Protein AF-A0A367J0U6-F1 (afdb_monomer_lite)

pLDDT: mean 71.41, std 24.69, range [24.11, 96.69]

Secondary structure (DSSP, 8-state):
-HHHHHHHHHHHHHHHHHHHHHHHHHHHHHHHHHHHHHHHHHHHHHHHHHHHHHTTSSS--PPP------------------------------------------------------------HHHHHHHHHHHHHHHHHTTTT-SEEEEES----SHHHHHHHHHHHT-SEEEE-SSEEEEE-STTEEEEE-S----TTT-EEEEEEEESS-TTSEEEEEEEEE--SSHHHHHHHHHHHHH-HHHHHHHHT-SS-EEEEEE------

InterPro domains:
  IPR036691 Endonuclease/exonuclease/phosphatase superfamily [G3DSA:3.60.10.10] (126-269)
  IPR036691 Endonuclease/exonuclease/phosphatase superfamily [SSF56219] (135-267)

Organism: Rhizopus stolonifer (NCBI:txid4846)

Radius of gyration: 31.01 Å; chains: 1; bounding box: 97×66×97 Å

Sequence (269 aa):
TKAQLEKEAAVKAAARAEKLRQQQQAREEKERRLTEKKTQALFDLEKRIQSDLSEHLDEELPDAPDSSRDGTNENSGPKDRDSIMEEVVDRVSTHQVSDTKKMKITHDDTPKQTDSGASGDNPCPTSRHLLSSSRSFIRYLRSLEIDMLCLQETHAIDTTTQNEFNMLFNTKSSLWTTHCGIVSLHPHLQITAHSTPVHEEGRYICASVLSLVDPSTPLLSIINIYGPARSVQRRVFYRQLVNDQELMSHLKLCSLPTFILGDFNFDAS

Foldseek 3Di:
DVVVVVVVVVVVVVVVVVVVVVVVVVVVVVVVVVVVVLVVVVVVLVVVLVVLVVVPPPDDDDDDDDDDDDDDDDDDDDDDDDDDDDDDDDDDDDDDDDDDDDDDDDDDDDDDDDDDDDDDDDDDVSVVVVVVSVLVVLVSVLVPPDQKDKDFCQLCDDPVSVVVVCVSNVFCEKDDFRTIIITGPDNQKYKDFDPDDDPPRNQKTKIFIAGNVDRPDTAAIEIEGDADLDPVSNVVVVVVCCVPPVNVVVVVVPPHHYYYDYCSNDDPD

Structure (mmCIF, N/CA/C/O backbone):
data_AF-A0A367J0U6-F1
#
_entry.id   AF-A0A367J0U6-F1
#
loop_
_atom_site.group_PDB
_atom_site.id
_atom_site.type_symbol
_atom_site.label_atom_id
_atom_site.label_alt_id
_atom_site.label_comp_id
_atom_site.label_asym_id
_atom_site.label_entity_id
_atom_site.label_seq_id
_atom_site.pdbx_PDB_ins_code
_atom_site.Cartn_x
_atom_site.Cartn_y
_atom_site.Cartn_z
_atom_site.occupancy
_atom_site.B_iso_or_equiv
_atom_site.auth_seq_id
_atom_site.auth_comp_id
_atom_site.auth_asym_id
_atom_site.auth_atom_id
_atom_site.pdbx_PDB_model_num
ATOM 1 N N . THR A 1 1 ? -48.674 -9.067 43.701 1.00 76.94 1 THR A N 1
ATOM 2 C CA . THR A 1 1 ? -47.632 -9.634 44.609 1.00 76.94 1 THR A CA 1
ATOM 3 C C . THR A 1 1 ? -46.242 -9.427 44.014 1.00 76.94 1 THR A C 1
ATOM 5 O O . THR A 1 1 ? -46.165 -9.062 42.847 1.00 76.94 1 THR A O 1
ATOM 8 N N . LYS A 1 2 ? -45.145 -9.650 44.765 1.00 80.44 2 LYS A N 1
ATOM 9 C CA . LYS A 1 2 ? -43.752 -9.437 44.291 1.00 80.44 2 LYS A CA 1
ATOM 10 C C . LYS A 1 2 ? -43.460 -10.111 42.935 1.00 80.44 2 LYS A C 1
ATOM 12 O O . LYS A 1 2 ? -43.018 -9.444 42.007 1.00 80.44 2 LYS A O 1
ATOM 17 N N . ALA A 1 3 ? -43.854 -11.378 42.792 1.00 80.88 3 ALA A N 1
ATOM 18 C CA . ALA A 1 3 ? -43.709 -12.160 41.558 1.00 80.88 3 ALA A CA 1
ATOM 19 C C . ALA A 1 3 ? -44.413 -11.550 40.325 1.00 80.88 3 ALA A C 1
ATOM 21 O O . ALA A 1 3 ? -44.031 -11.808 39.187 1.00 80.88 3 ALA A O 1
ATOM 22 N N . GLN A 1 4 ? -45.450 -10.735 40.531 1.00 78.88 4 GLN A N 1
ATOM 23 C CA . GLN A 1 4 ? -46.209 -10.087 39.458 1.00 78.88 4 GLN A CA 1
ATOM 24 C C . GLN A 1 4 ? -45.431 -8.894 38.876 1.00 78.88 4 GLN A C 1
ATOM 26 O O . GLN A 1 4 ? -45.362 -8.744 37.660 1.00 78.88 4 GLN A O 1
ATOM 31 N N . LEU A 1 5 ? -44.769 -8.124 39.750 1.00 82.69 5 LEU A N 1
ATOM 32 C CA . LEU A 1 5 ? -43.837 -7.046 39.397 1.00 82.69 5 LEU A CA 1
ATOM 33 C C . LEU A 1 5 ? -42.575 -7.587 38.707 1.00 82.69 5 LEU A C 1
ATOM 35 O O . LEU A 1 5 ? -42.143 -7.036 37.698 1.00 82.69 5 LEU A O 1
ATOM 39 N N . GLU A 1 6 ? -42.016 -8.694 39.205 1.00 85.06 6 GLU A N 1
ATOM 40 C CA . GLU A 1 6 ? -40.869 -9.371 38.579 1.00 85.06 6 GLU A CA 1
ATOM 41 C C . GLU A 1 6 ? -41.221 -9.896 37.173 1.00 85.06 6 GLU A C 1
ATOM 43 O O . GLU A 1 6 ? -40.448 -9.705 36.232 1.00 85.06 6 GLU A O 1
ATOM 48 N N . LYS A 1 7 ? -42.420 -10.472 36.990 1.00 87.00 7 LYS A N 1
ATOM 49 C CA . LYS A 1 7 ? -42.906 -10.925 35.675 1.00 87.00 7 LYS A CA 1
ATOM 50 C C . LYS A 1 7 ? -43.097 -9.765 34.692 1.00 87.00 7 LYS A C 1
ATOM 52 O O . LYS A 1 7 ? -42.710 -9.886 33.531 1.00 87.00 7 LYS A O 1
ATOM 57 N N . GLU A 1 8 ? -43.661 -8.642 35.137 1.00 89.00 8 GLU A N 1
ATOM 58 C CA . GLU A 1 8 ? -43.839 -7.455 34.291 1.00 89.00 8 GLU A CA 1
ATOM 59 C C . GLU A 1 8 ? -42.490 -6.824 33.902 1.00 89.00 8 GLU A C 1
ATOM 61 O O . GLU A 1 8 ? -42.269 -6.498 32.733 1.00 89.00 8 GLU A O 1
ATOM 66 N N . ALA A 1 9 ? -41.545 -6.737 34.846 1.00 88.12 9 ALA A N 1
ATOM 67 C CA . ALA A 1 9 ? -40.185 -6.270 34.585 1.00 88.12 9 ALA A CA 1
ATOM 68 C C . ALA A 1 9 ? -39.447 -7.161 33.568 1.00 88.12 9 ALA A C 1
ATOM 70 O O . ALA A 1 9 ? -38.822 -6.637 32.643 1.00 88.12 9 ALA A O 1
ATOM 71 N N . ALA A 1 10 ? -39.570 -8.489 33.682 1.00 87.88 10 ALA A N 1
ATOM 72 C CA . ALA A 1 10 ? -38.971 -9.440 32.744 1.00 87.88 10 ALA A CA 1
ATOM 73 C C . ALA A 1 10 ? -39.527 -9.288 31.315 1.00 87.88 10 ALA A C 1
ATOM 75 O O . ALA A 1 10 ? -38.755 -9.231 30.357 1.00 87.88 10 ALA A O 1
ATOM 76 N N . VAL A 1 11 ? -40.850 -9.138 31.160 1.00 93.12 11 VAL A N 1
ATOM 77 C CA . VAL A 1 11 ? -41.485 -8.883 29.851 1.00 93.12 11 VAL A CA 1
ATOM 78 C C . VAL A 1 11 ? -41.001 -7.557 29.250 1.00 93.12 11 VAL A C 1
ATOM 80 O O . VAL A 1 11 ? -40.666 -7.491 28.066 1.00 93.12 11 VAL A O 1
ATOM 83 N N . LYS A 1 12 ? -40.895 -6.504 30.069 1.00 91.75 12 LYS A N 1
ATOM 84 C CA . LYS A 1 12 ? -40.431 -5.177 29.633 1.00 91.75 12 LYS A CA 1
ATOM 85 C C . LYS A 1 12 ? -38.948 -5.180 29.238 1.00 91.75 12 LYS A C 1
ATOM 87 O O . LYS A 1 12 ? -38.572 -4.493 28.288 1.00 91.75 12 LYS A O 1
ATOM 92 N N . ALA A 1 13 ? -38.121 -5.975 29.920 1.00 89.06 13 ALA A N 1
ATOM 93 C CA . ALA A 1 13 ? -36.720 -6.194 29.567 1.00 89.06 13 ALA A CA 1
ATOM 94 C C . ALA A 1 13 ? -36.577 -6.961 28.240 1.00 89.06 13 ALA A C 1
ATOM 96 O O . ALA A 1 13 ? -35.846 -6.508 27.359 1.00 89.06 13 ALA A O 1
ATOM 97 N N . ALA A 1 14 ? -37.330 -8.052 28.055 1.00 91.56 14 ALA A N 1
ATOM 98 C CA . ALA A 1 14 ? -37.327 -8.838 26.819 1.00 91.56 14 ALA A CA 1
ATOM 99 C C . ALA A 1 14 ? -37.742 -8.000 25.594 1.00 91.56 14 ALA A C 1
ATOM 101 O O . ALA A 1 14 ? -37.046 -7.997 24.580 1.00 91.56 14 ALA A O 1
ATOM 102 N N . ALA A 1 15 ? -38.812 -7.204 25.713 1.00 93.56 15 ALA A N 1
ATOM 103 C CA . ALA A 1 15 ? -39.250 -6.298 24.647 1.00 93.56 15 ALA A CA 1
ATOM 104 C C . ALA A 1 15 ? -38.193 -5.231 24.292 1.00 93.56 15 ALA A C 1
ATOM 106 O O . ALA A 1 15 ? -38.054 -4.844 23.130 1.00 93.56 15 ALA A O 1
ATOM 107 N N . ARG A 1 16 ? -37.422 -4.756 25.282 1.00 92.62 16 ARG A N 1
ATOM 108 C CA . ARG A 1 16 ? -36.350 -3.772 25.070 1.00 92.62 16 ARG A CA 1
ATOM 109 C C . ARG A 1 16 ? -35.120 -4.394 24.401 1.00 92.62 16 ARG A C 1
ATOM 111 O O . ARG A 1 16 ? -34.521 -3.742 23.549 1.00 92.62 16 ARG A O 1
ATOM 118 N N . ALA A 1 17 ? -34.781 -5.636 24.751 1.00 91.62 17 ALA A N 1
ATOM 119 C CA . ALA A 1 17 ? -33.704 -6.397 24.120 1.00 91.62 17 ALA A CA 1
ATOM 120 C C . ALA A 1 17 ? -34.015 -6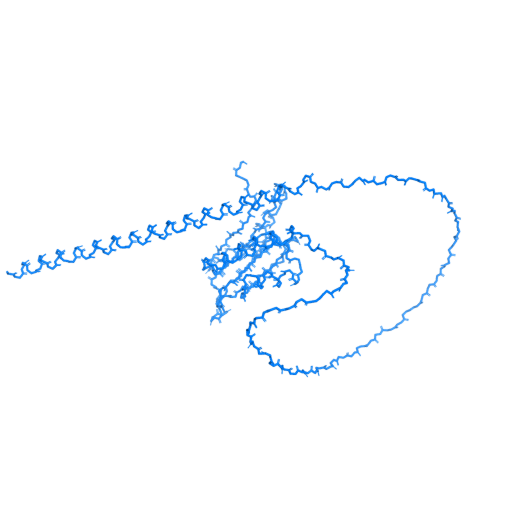.711 22.646 1.00 91.62 17 ALA A C 1
ATOM 122 O O . ALA A 1 17 ? -33.181 -6.459 21.779 1.00 91.62 17 ALA A O 1
ATOM 123 N N . GLU A 1 18 ? -35.235 -7.164 22.340 1.00 93.56 18 GLU A N 1
ATOM 124 C CA . GLU A 1 18 ? -35.626 -7.464 20.956 1.00 93.56 18 GLU A CA 1
ATOM 125 C C . GLU A 1 18 ? -35.663 -6.201 20.080 1.00 93.56 18 GLU A C 1
ATOM 127 O O . GLU A 1 18 ? -35.166 -6.216 18.954 1.00 93.56 18 GLU A O 1
ATOM 132 N N . LYS A 1 19 ? -36.140 -5.068 20.618 1.00 94.19 19 LYS A N 1
ATOM 133 C CA . LYS A 1 19 ? -36.078 -3.779 19.910 1.00 94.19 19 LYS A CA 1
ATOM 134 C C . LYS A 1 19 ? -34.638 -3.346 19.603 1.00 94.19 19 LYS A C 1
ATOM 136 O O . LYS A 1 19 ? -34.390 -2.807 18.526 1.00 94.19 19 LYS A O 1
ATOM 141 N N . LEU A 1 20 ? -33.695 -3.574 20.523 1.00 94.00 20 LEU A N 1
ATOM 142 C CA . LEU A 1 20 ? -32.279 -3.266 20.301 1.00 94.00 20 LEU A CA 1
ATOM 143 C C . LEU A 1 20 ? -31.683 -4.151 19.195 1.00 94.00 20 LEU A C 1
ATOM 145 O O . LEU A 1 20 ? -31.014 -3.635 18.301 1.00 94.00 20 LEU A O 1
ATOM 149 N N . ARG A 1 21 ? -31.999 -5.454 19.206 1.00 92.88 21 ARG A N 1
ATOM 150 C CA . ARG A 1 21 ? -31.555 -6.423 18.192 1.00 92.88 21 ARG A CA 1
ATOM 151 C C . ARG A 1 21 ? -32.046 -6.052 16.789 1.00 92.88 21 ARG A C 1
ATOM 153 O O . ARG A 1 21 ? -31.249 -5.999 15.857 1.00 92.88 21 ARG A O 1
ATOM 160 N N . GLN A 1 22 ? -33.327 -5.703 16.655 1.00 92.75 22 GLN A N 1
ATOM 161 C CA . GLN A 1 22 ? -33.901 -5.223 15.390 1.00 92.75 22 GLN A CA 1
ATOM 162 C C . GLN A 1 22 ? -33.238 -3.922 14.910 1.00 92.75 22 GLN A C 1
ATOM 164 O O . GLN A 1 22 ? -33.014 -3.741 13.714 1.00 92.75 22 GLN A O 1
ATOM 169 N N . GLN A 1 23 ? -32.881 -3.020 15.831 1.00 92.62 23 GLN A N 1
ATOM 170 C CA . GLN A 1 23 ? -32.214 -1.762 15.491 1.00 92.62 23 GLN A CA 1
ATOM 171 C C . GLN A 1 23 ? -30.757 -1.963 15.034 1.00 92.62 23 GLN A C 1
ATOM 173 O O . GLN A 1 23 ? -30.302 -1.235 14.151 1.00 92.62 23 GLN A O 1
ATOM 178 N N . GLN A 1 24 ? -30.043 -2.952 15.585 1.00 90.12 24 GLN A N 1
ATOM 179 C CA . GLN A 1 24 ? -28.716 -3.359 15.104 1.00 90.12 24 GLN A CA 1
ATOM 180 C C . GLN A 1 24 ? -28.801 -3.980 13.705 1.00 90.12 24 GLN A C 1
ATOM 182 O O . GLN A 1 24 ? -28.153 -3.480 12.790 1.00 90.12 24 GLN A O 1
ATOM 187 N N . GLN A 1 25 ? -29.693 -4.955 13.500 1.00 91.62 25 GLN A N 1
ATOM 188 C CA . GLN A 1 25 ? -29.899 -5.594 12.192 1.00 91.62 25 GLN A CA 1
ATOM 189 C C . GLN A 1 25 ? -30.270 -4.580 11.096 1.00 91.62 25 GLN A C 1
ATOM 191 O O . GLN A 1 25 ? -29.706 -4.608 10.006 1.00 91.62 25 GLN A O 1
ATOM 196 N N . ALA A 1 26 ? -31.157 -3.623 11.393 1.00 91.62 26 ALA A N 1
ATOM 197 C CA . ALA A 1 26 ? -31.528 -2.567 10.449 1.00 91.62 26 ALA A CA 1
ATOM 198 C C . ALA A 1 26 ? -30.374 -1.591 10.136 1.00 91.62 26 ALA A C 1
ATOM 200 O O . ALA A 1 26 ? -30.327 -1.019 9.043 1.00 91.62 26 ALA A O 1
ATOM 201 N N . ARG A 1 27 ? -29.440 -1.382 11.077 1.00 89.06 27 ARG A N 1
ATOM 202 C CA . ARG A 1 27 ? -28.218 -0.600 10.838 1.00 89.06 27 ARG A CA 1
ATOM 203 C C . ARG A 1 27 ? -27.256 -1.372 9.938 1.00 89.06 27 ARG A C 1
ATOM 205 O O . ARG A 1 27 ? -26.832 -0.821 8.928 1.00 89.06 27 ARG A O 1
ATOM 212 N N . GLU A 1 28 ? -26.982 -2.630 10.269 1.00 88.19 28 GLU A N 1
ATOM 213 C CA . GLU A 1 28 ? -26.101 -3.526 9.510 1.00 88.19 28 GLU A CA 1
ATOM 214 C C . GLU A 1 28 ? -26.596 -3.725 8.068 1.00 88.19 28 GLU A C 1
ATOM 216 O O . GLU A 1 28 ? -25.810 -3.612 7.131 1.00 88.19 28 GLU A O 1
ATOM 221 N N . GLU A 1 29 ? -27.903 -3.925 7.849 1.00 90.19 29 GLU A N 1
ATOM 222 C CA . GLU A 1 29 ? -28.468 -4.041 6.496 1.00 90.19 29 GLU A CA 1
ATOM 223 C C . GLU A 1 29 ? -28.335 -2.728 5.705 1.00 90.19 29 GLU A C 1
ATOM 225 O O . GLU A 1 29 ? -28.010 -2.741 4.515 1.00 90.19 29 GLU A O 1
ATOM 230 N N . LYS A 1 30 ? -28.550 -1.573 6.351 1.00 86.75 30 LYS A N 1
ATOM 231 C CA . LYS A 1 30 ? -28.385 -0.261 5.708 1.00 86.75 30 LYS A CA 1
ATOM 232 C C . LYS A 1 30 ? -26.926 0.004 5.330 1.00 86.75 30 LYS A C 1
ATOM 234 O O . LYS A 1 30 ? -26.669 0.553 4.259 1.00 86.75 30 LYS A O 1
ATOM 239 N N . GLU A 1 31 ? -25.997 -0.379 6.197 1.00 82.69 31 GLU A N 1
ATOM 240 C CA . GLU A 1 31 ? -24.554 -0.260 5.993 1.00 82.69 31 GLU A CA 1
ATOM 241 C C . GLU A 1 31 ? -24.089 -1.192 4.868 1.00 82.69 31 GLU A C 1
ATOM 243 O O . GLU A 1 31 ? -23.481 -0.733 3.903 1.00 82.69 31 GLU A O 1
ATOM 248 N N . ARG A 1 32 ? -24.529 -2.456 4.885 1.00 84.31 32 ARG A N 1
ATOM 249 C CA . ARG A 1 32 ? -24.310 -3.419 3.800 1.00 84.31 32 ARG A CA 1
ATOM 250 C C . ARG A 1 32 ? -24.845 -2.915 2.454 1.00 84.31 32 ARG A C 1
ATOM 252 O O . ARG A 1 32 ? -24.100 -2.923 1.479 1.00 84.31 32 ARG A O 1
ATOM 259 N N . ARG A 1 33 ? -26.085 -2.411 2.389 1.00 83.62 33 ARG A N 1
ATOM 260 C CA . ARG A 1 33 ? -26.657 -1.830 1.154 1.00 83.62 33 ARG A CA 1
ATOM 261 C C . ARG A 1 33 ? -25.904 -0.589 0.671 1.00 83.62 33 ARG A C 1
ATOM 263 O O . ARG A 1 33 ? -25.888 -0.319 -0.530 1.00 83.62 33 ARG A O 1
ATOM 270 N N . LEU A 1 34 ? -25.324 0.197 1.580 1.00 82.06 34 LEU A N 1
ATOM 271 C CA . LEU A 1 34 ? -24.480 1.334 1.213 1.00 82.06 34 LEU A CA 1
ATOM 272 C C . LEU A 1 34 ? -23.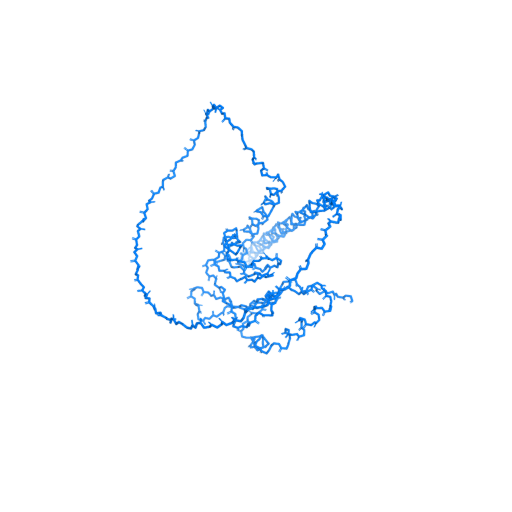162 0.849 0.598 1.00 82.06 34 LEU A C 1
ATOM 274 O O . LEU A 1 34 ? -22.762 1.375 -0.438 1.00 82.06 34 LEU A O 1
ATOM 278 N N . THR A 1 35 ? -22.538 -0.173 1.187 1.00 76.00 35 THR A N 1
ATOM 279 C CA . THR A 1 35 ? -21.333 -0.822 0.654 1.00 76.00 35 THR A CA 1
ATOM 280 C C . THR A 1 35 ? -21.594 -1.465 -0.707 1.00 76.00 35 THR A C 1
ATOM 282 O O . THR A 1 35 ? -20.880 -1.158 -1.651 1.00 76.00 35 THR A O 1
ATOM 285 N N . GLU A 1 36 ? -22.666 -2.246 -0.869 1.00 79.81 36 GLU A N 1
ATOM 286 C CA . GLU A 1 36 ? -23.042 -2.856 -2.157 1.00 79.81 36 GLU A CA 1
ATOM 287 C C . GLU A 1 36 ? -23.240 -1.796 -3.259 1.00 79.81 36 GLU A C 1
ATOM 289 O O . GLU A 1 36 ? -22.732 -1.952 -4.368 1.00 79.81 36 GLU A O 1
ATOM 294 N N . LYS A 1 37 ? -23.893 -0.663 -2.950 1.00 77.81 37 LYS A N 1
ATOM 295 C CA . LYS A 1 37 ? -24.026 0.464 -3.894 1.00 77.81 37 LYS A CA 1
ATOM 296 C C . LYS A 1 37 ? -22.697 1.153 -4.209 1.00 77.81 37 LYS A C 1
ATOM 298 O O . LYS A 1 37 ? -22.480 1.532 -5.357 1.00 77.81 37 LYS A O 1
ATOM 303 N N . LYS A 1 38 ? -21.828 1.331 -3.210 1.00 68.94 38 LYS A N 1
ATOM 304 C CA . LYS A 1 38 ? -20.472 1.877 -3.378 1.00 68.94 38 LYS A CA 1
ATOM 305 C C . LYS A 1 38 ? -19.626 0.976 -4.289 1.00 68.94 38 LYS A C 1
ATOM 307 O O . LYS A 1 38 ? -18.989 1.475 -5.209 1.00 68.94 38 LYS A O 1
ATOM 312 N N . THR A 1 39 ? -19.678 -0.339 -4.080 1.00 64.38 39 THR A N 1
ATOM 313 C CA . THR A 1 39 ? -18.986 -1.341 -4.902 1.00 64.38 39 THR A CA 1
ATOM 314 C C . THR A 1 39 ? -19.538 -1.398 -6.328 1.00 64.38 39 THR A C 1
ATOM 316 O O . THR A 1 39 ? -18.751 -1.405 -7.267 1.00 64.38 39 THR A O 1
ATOM 319 N N . GLN A 1 40 ? -20.861 -1.356 -6.529 1.00 72.50 40 GLN A N 1
ATOM 320 C CA . GLN A 1 40 ? -21.428 -1.312 -7.885 1.00 72.50 40 GLN A CA 1
ATOM 321 C C . GLN A 1 40 ? -21.000 -0.045 -8.641 1.00 72.50 40 GLN A C 1
ATOM 323 O O . GLN A 1 40 ? -20.581 -0.127 -9.790 1.00 72.50 40 GLN A O 1
ATOM 328 N N . ALA A 1 41 ? -21.031 1.118 -7.980 1.00 72.19 41 ALA A N 1
ATOM 329 C CA . ALA A 1 41 ? -20.565 2.371 -8.571 1.00 72.19 41 ALA A CA 1
ATOM 330 C C . ALA A 1 41 ? -19.060 2.356 -8.913 1.00 72.19 41 ALA A C 1
ATOM 332 O O . ALA A 1 41 ? -18.640 3.093 -9.804 1.00 72.19 41 ALA A O 1
ATOM 333 N N . LEU A 1 42 ? -18.263 1.521 -8.232 1.00 64.12 42 LEU A N 1
ATOM 334 C CA . LEU A 1 42 ? -16.854 1.282 -8.549 1.00 64.12 42 LEU A CA 1
ATOM 335 C C . LEU A 1 42 ? -16.713 0.579 -9.908 1.00 64.12 42 LEU A C 1
ATOM 337 O O . LEU A 1 42 ? -16.056 1.110 -10.799 1.00 64.12 42 LEU A O 1
ATOM 341 N N . PHE A 1 43 ? -17.393 -0.559 -10.083 1.00 68.25 43 PHE A N 1
ATOM 342 C CA . PHE A 1 43 ? -17.378 -1.330 -11.332 1.00 68.25 43 PHE A CA 1
ATOM 343 C C . PHE A 1 43 ? -17.985 -0.548 -12.508 1.00 68.25 43 PHE A C 1
ATOM 345 O O . PHE A 1 43 ? -17.466 -0.589 -13.622 1.00 68.25 43 PHE A O 1
ATOM 352 N N . ASP A 1 44 ? -19.051 0.222 -12.266 1.00 72.75 44 ASP A N 1
ATOM 353 C CA . ASP A 1 44 ? -19.670 1.077 -13.287 1.00 72.75 44 ASP A CA 1
ATOM 354 C C . ASP A 1 44 ? -18.749 2.231 -13.736 1.00 72.75 44 ASP A C 1
ATOM 356 O O . ASP A 1 44 ? -18.904 2.736 -14.851 1.00 72.75 44 ASP A O 1
ATOM 360 N N . LEU A 1 45 ? -17.822 2.676 -12.876 1.00 68.75 45 LEU A N 1
ATOM 361 C CA . LEU A 1 45 ? -16.812 3.690 -13.196 1.00 68.75 45 LEU A CA 1
ATOM 362 C C . LEU A 1 45 ? -15.614 3.070 -13.926 1.00 68.75 45 LEU A C 1
ATOM 364 O O . LEU A 1 45 ? -15.199 3.595 -14.956 1.00 68.75 45 LEU A O 1
ATOM 368 N N . GLU A 1 46 ? -15.108 1.938 -13.434 1.00 67.25 46 GLU A N 1
ATOM 369 C CA . GLU A 1 46 ? -14.038 1.157 -14.067 1.00 67.25 46 GLU A CA 1
ATOM 370 C C . GLU A 1 46 ? -14.393 0.798 -15.516 1.00 67.25 46 GLU A C 1
ATOM 372 O O . GLU A 1 46 ? -13.615 1.058 -16.433 1.00 67.25 46 GLU A O 1
ATOM 377 N N . LYS A 1 47 ? -15.619 0.310 -15.746 1.00 67.81 47 LYS A N 1
ATOM 378 C CA . LYS A 1 47 ? -16.103 -0.041 -17.084 1.00 67.81 47 LYS A CA 1
ATOM 379 C C . LYS A 1 47 ? -16.142 1.151 -18.048 1.00 67.81 47 LYS A C 1
ATOM 381 O O . LYS A 1 47 ? -15.921 0.962 -19.240 1.00 67.81 47 LYS A O 1
ATOM 386 N N . ARG A 1 48 ? -16.410 2.372 -17.563 1.00 69.94 48 ARG A N 1
ATOM 387 C CA . ARG A 1 48 ? -16.344 3.586 -18.403 1.00 69.94 48 ARG A CA 1
ATOM 388 C C . ARG A 1 48 ? -14.908 3.933 -18.751 1.00 69.94 48 ARG A C 1
ATOM 390 O O . ARG A 1 48 ? -14.625 4.152 -19.915 1.00 69.94 48 ARG A O 1
ATOM 397 N N . ILE A 1 49 ? -14.005 3.896 -17.769 1.00 66.31 49 ILE A N 1
ATOM 398 C CA . ILE A 1 49 ? -12.573 4.135 -17.998 1.00 66.31 49 ILE A CA 1
ATOM 399 C C . ILE A 1 49 ? -12.035 3.155 -19.054 1.00 66.31 49 ILE A C 1
ATOM 401 O O . ILE A 1 49 ? -11.359 3.579 -19.983 1.00 66.31 49 ILE A O 1
ATOM 405 N N . GLN A 1 50 ? -12.388 1.869 -18.967 1.00 66.25 50 GLN A N 1
ATOM 406 C CA . GLN A 1 50 ? -11.997 0.866 -19.965 1.00 66.25 50 GLN A CA 1
ATOM 407 C C . GLN A 1 50 ? -12.619 1.115 -21.354 1.00 66.25 50 GLN A C 1
ATOM 409 O O . GLN A 1 50 ? -11.930 0.921 -22.353 1.00 66.25 50 GLN A O 1
ATOM 414 N N . SER A 1 51 ? -13.877 1.573 -21.432 1.00 66.94 51 SER A N 1
ATOM 415 C CA . SER A 1 51 ? -14.525 1.951 -22.703 1.00 66.94 51 SER A CA 1
ATOM 416 C C . SER A 1 51 ? -13.795 3.123 -23.368 1.00 66.94 51 SER A C 1
ATOM 418 O O . SER A 1 51 ? -13.338 2.988 -24.502 1.00 66.94 51 SER A O 1
ATOM 420 N N . ASP A 1 52 ? -13.595 4.217 -22.624 1.00 66.12 52 ASP A N 1
ATOM 421 C CA . ASP A 1 52 ? -12.928 5.441 -23.088 1.00 66.12 52 ASP A CA 1
ATOM 422 C C . ASP A 1 52 ? -11.480 5.165 -23.560 1.00 66.12 52 ASP A C 1
ATOM 424 O O . ASP A 1 52 ? -10.995 5.802 -24.491 1.00 66.12 52 ASP A O 1
ATOM 428 N N . LEU A 1 53 ? -10.781 4.196 -22.946 1.00 59.03 53 LEU A N 1
ATOM 429 C CA . LEU A 1 53 ? -9.449 3.750 -23.382 1.00 59.03 53 LEU A CA 1
ATOM 430 C C . LEU A 1 53 ? -9.473 2.901 -24.664 1.00 59.03 53 LEU A C 1
ATOM 432 O O . LEU A 1 53 ? -8.507 2.933 -25.424 1.00 59.03 53 LEU A O 1
ATOM 436 N N . SER A 1 54 ? -10.544 2.142 -24.913 1.00 54.28 54 SER A N 1
ATOM 437 C CA . SER A 1 54 ? -10.671 1.318 -26.124 1.00 54.28 54 SER A CA 1
ATOM 438 C C . SER A 1 54 ? -11.046 2.128 -27.371 1.00 54.28 54 SER A C 1
ATOM 440 O O . SER A 1 54 ? -10.580 1.810 -28.459 1.00 54.28 54 SER A O 1
ATOM 442 N N . GLU A 1 55 ? -11.796 3.222 -27.213 1.00 56.97 55 GLU A N 1
ATOM 443 C CA . GLU A 1 55 ? -12.234 4.105 -28.311 1.00 56.97 55 GLU A CA 1
ATOM 444 C C . GLU A 1 55 ? -11.117 5.025 -28.861 1.00 56.97 55 GLU A C 1
ATOM 446 O O . GLU A 1 55 ? -11.358 5.844 -29.748 1.00 56.97 55 GLU A O 1
ATOM 451 N N . HIS A 1 56 ? -9.885 4.914 -28.348 1.00 50.69 56 HIS A N 1
ATOM 452 C CA . HIS A 1 56 ? -8.742 5.765 -28.715 1.00 50.69 56 HIS A CA 1
ATOM 453 C C . HIS A 1 56 ? -7.509 4.996 -29.226 1.00 50.69 56 HIS A C 1
ATOM 455 O O . HIS A 1 56 ? -6.437 5.582 -29.354 1.00 50.69 56 HIS A O 1
ATOM 461 N N . LEU A 1 57 ? -7.641 3.700 -29.538 1.00 49.12 57 LEU A N 1
ATOM 462 C CA . LEU A 1 57 ? -6.565 2.901 -30.150 1.00 49.12 57 LEU A CA 1
ATOM 463 C C . LEU A 1 57 ? -6.714 2.696 -31.669 1.00 49.12 57 LEU A C 1
ATOM 465 O O . LEU A 1 57 ? -5.773 2.212 -32.295 1.00 49.12 57 LEU A O 1
ATOM 469 N N . ASP A 1 58 ? -7.845 3.094 -32.262 1.00 45.41 58 ASP A N 1
ATOM 470 C CA . ASP A 1 58 ? -8.146 2.877 -33.688 1.00 45.41 58 ASP A CA 1
ATOM 471 C C . ASP A 1 58 ? -7.849 4.095 -34.601 1.00 45.41 58 ASP A C 1
ATOM 473 O O . ASP A 1 58 ? -7.892 3.961 -35.823 1.00 45.41 58 ASP A O 1
ATOM 477 N N . GLU A 1 59 ? -7.489 5.265 -34.051 1.00 53.00 59 GLU A N 1
ATOM 478 C CA . GLU A 1 59 ? -7.079 6.459 -34.820 1.00 53.00 59 GLU A CA 1
ATOM 479 C C . GLU A 1 59 ? -5.742 7.050 -34.325 1.00 53.00 59 GLU A C 1
ATOM 481 O O . GLU A 1 59 ? -5.736 7.931 -33.474 1.00 53.00 59 GLU A O 1
ATOM 486 N N . GLU A 1 60 ? -4.613 6.571 -34.869 1.00 44.59 60 GLU A N 1
ATOM 487 C CA . GLU A 1 60 ? -3.448 7.375 -35.320 1.00 44.59 60 GLU A CA 1
ATOM 488 C C . GLU A 1 60 ? -2.285 6.455 -35.763 1.00 44.59 60 GLU A C 1
ATOM 490 O O . GLU A 1 60 ? -1.344 6.168 -35.022 1.00 44.59 60 GLU A O 1
ATOM 495 N N . LEU A 1 61 ? -2.321 6.018 -37.026 1.00 45.94 61 LEU A N 1
ATOM 496 C CA . LEU A 1 61 ? -1.144 5.525 -37.752 1.00 45.94 61 LEU A CA 1
ATOM 497 C C . LEU A 1 61 ? -0.793 6.547 -38.846 1.00 45.94 61 LEU A C 1
ATOM 499 O O . LEU A 1 61 ? -1.402 6.511 -39.915 1.00 45.94 61 LEU A O 1
ATOM 503 N N . PRO A 1 62 ? 0.146 7.482 -38.608 1.00 44.31 62 PRO A N 1
ATOM 504 C CA . PRO A 1 62 ? 0.649 8.348 -39.667 1.00 44.31 62 PRO A CA 1
ATOM 505 C C . PRO A 1 62 ? 1.581 7.564 -40.603 1.00 44.31 62 PRO A C 1
ATOM 507 O O . PRO A 1 62 ? 2.535 6.924 -40.154 1.00 44.31 62 PRO A O 1
ATOM 510 N N . ASP A 1 63 ? 1.317 7.640 -41.910 1.00 43.69 63 ASP A N 1
ATOM 511 C CA . ASP A 1 63 ? 2.146 7.024 -42.951 1.00 43.69 63 ASP A CA 1
ATOM 512 C C . ASP A 1 63 ? 3.605 7.508 -42.886 1.00 43.69 63 ASP A C 1
ATOM 514 O O . ASP A 1 63 ? 3.893 8.708 -42.828 1.00 43.69 63 ASP A O 1
ATOM 518 N N . ALA A 1 64 ? 4.548 6.566 -42.949 1.00 42.09 64 ALA A N 1
ATOM 519 C CA . ALA A 1 64 ? 5.973 6.872 -42.985 1.00 42.09 64 ALA A CA 1
ATOM 520 C C . ALA A 1 64 ? 6.401 7.351 -44.390 1.00 42.09 64 ALA A C 1
ATOM 522 O O . ALA A 1 64 ? 6.159 6.639 -45.369 1.00 42.09 64 ALA A O 1
ATOM 523 N N . PRO A 1 65 ? 7.087 8.503 -44.526 1.00 41.59 65 PRO A N 1
ATOM 524 C CA . PRO A 1 65 ? 7.615 8.938 -45.813 1.00 41.59 65 PRO A CA 1
ATOM 525 C C . PRO A 1 65 ? 8.880 8.153 -46.194 1.00 41.59 65 PRO A C 1
ATOM 527 O O . PRO A 1 65 ? 9.942 8.311 -45.589 1.00 41.59 65 PRO A O 1
ATOM 530 N N . ASP A 1 66 ? 8.773 7.345 -47.246 1.00 41.03 66 ASP A N 1
ATOM 531 C CA . ASP A 1 66 ? 9.912 6.766 -47.965 1.00 41.03 66 ASP A CA 1
ATOM 532 C C . ASP A 1 66 ? 10.629 7.845 -48.798 1.00 41.03 66 ASP A C 1
ATOM 534 O O . ASP A 1 66 ? 10.020 8.486 -49.656 1.00 41.03 66 ASP A O 1
ATOM 538 N N . SER A 1 67 ? 11.936 8.031 -48.581 1.00 40.03 67 SER A N 1
ATOM 539 C CA . SER A 1 67 ? 12.830 8.531 -49.634 1.00 40.03 67 SER A CA 1
ATOM 540 C C . SER A 1 67 ? 14.289 8.130 -49.394 1.00 40.03 67 SER A C 1
ATOM 542 O O . SER A 1 67 ? 14.863 8.331 -48.325 1.00 40.03 67 SER A O 1
ATOM 544 N N . SER A 1 68 ? 14.890 7.553 -50.431 1.00 39.91 68 SER A N 1
ATOM 545 C CA . SER A 1 68 ? 16.258 7.031 -50.477 1.00 39.91 68 SER A CA 1
ATOM 546 C C . SER A 1 68 ? 17.214 7.934 -51.282 1.00 39.91 68 SER A C 1
ATOM 548 O O . SER A 1 68 ? 16.755 8.771 -52.060 1.00 39.91 68 SER A O 1
ATOM 550 N N . ARG A 1 69 ? 18.533 7.649 -51.188 1.00 37.28 69 ARG A N 1
ATOM 551 C CA . ARG A 1 69 ? 19.693 8.289 -51.884 1.00 37.28 69 ARG A CA 1
ATOM 552 C C . ARG A 1 69 ? 20.157 9.617 -51.254 1.00 37.28 69 ARG A C 1
ATOM 554 O O . ARG A 1 69 ? 19.362 10.303 -50.633 1.00 37.28 69 ARG A O 1
ATOM 561 N N . ASP A 1 70 ? 21.420 10.043 -51.334 1.00 34.50 70 ASP A N 1
ATOM 562 C CA . ASP A 1 70 ? 22.643 9.575 -52.031 1.00 34.50 70 ASP A CA 1
ATOM 563 C C . ASP A 1 70 ? 23.850 9.896 -51.099 1.00 34.50 70 ASP A C 1
ATOM 565 O O . ASP A 1 70 ? 23.734 10.779 -50.255 1.00 34.50 70 ASP A O 1
ATOM 569 N N . GLY A 1 71 ? 24.988 9.201 -51.073 1.00 32.91 71 GLY A N 1
ATOM 570 C CA . GLY A 1 71 ? 26.067 9.372 -52.051 1.00 32.91 71 GLY A CA 1
ATOM 571 C C . GLY A 1 71 ? 27.411 9.662 -51.339 1.00 32.91 71 GLY A C 1
ATOM 572 O O . GLY A 1 71 ? 27.528 10.578 -50.534 1.00 32.91 71 GLY A O 1
ATOM 573 N N . THR A 1 72 ? 28.417 8.836 -51.618 1.00 33.34 72 THR A N 1
ATOM 574 C CA . THR A 1 72 ? 29.803 8.782 -51.092 1.00 33.34 72 THR A CA 1
ATOM 575 C C . THR A 1 72 ? 30.590 10.097 -50.922 1.00 33.34 72 THR A C 1
ATOM 577 O O . THR A 1 72 ? 30.571 10.925 -51.831 1.00 33.34 72 THR A O 1
ATOM 580 N N . ASN A 1 73 ? 31.496 10.162 -49.925 1.00 34.19 73 ASN A N 1
ATOM 581 C CA . ASN A 1 73 ? 32.911 10.495 -50.202 1.00 34.19 73 ASN A CA 1
ATOM 582 C C . ASN A 1 73 ? 33.901 9.999 -49.119 1.00 34.19 73 ASN A C 1
ATOM 584 O O . ASN A 1 73 ? 33.553 9.906 -47.943 1.00 34.19 73 ASN A O 1
ATOM 588 N N . GLU A 1 74 ? 35.140 9.708 -49.521 1.00 34.38 74 GLU A N 1
ATOM 589 C CA . GLU A 1 74 ? 36.228 9.203 -48.666 1.00 34.38 74 GLU A CA 1
ATOM 590 C C . GLU A 1 74 ? 37.225 10.315 -48.266 1.00 34.38 74 GLU A C 1
ATOM 592 O O . GLU A 1 74 ? 37.431 11.266 -49.018 1.00 34.38 74 GLU A O 1
ATOM 597 N N . ASN A 1 75 ? 37.942 10.128 -47.143 1.00 31.44 75 ASN A N 1
ATOM 598 C CA . ASN A 1 75 ? 39.412 9.922 -47.112 1.00 31.44 75 ASN A CA 1
ATOM 599 C C . ASN A 1 75 ? 40.177 10.591 -45.932 1.00 31.44 75 ASN A C 1
ATOM 601 O O . ASN A 1 75 ? 39.952 11.735 -45.551 1.00 31.44 75 ASN A O 1
ATOM 605 N N . SER A 1 76 ? 41.204 9.863 -45.473 1.00 35.66 76 SER A N 1
ATOM 606 C CA . SER A 1 76 ? 42.464 10.305 -44.844 1.00 35.66 76 SER A CA 1
ATOM 607 C C . SER A 1 76 ? 42.487 11.024 -43.481 1.00 35.66 76 SER A C 1
ATOM 609 O O . SER A 1 76 ? 42.390 12.243 -43.399 1.00 35.66 76 SER A O 1
ATOM 611 N N . GLY A 1 77 ? 42.983 10.288 -42.476 1.00 30.53 77 GLY A N 1
ATOM 612 C CA . GLY A 1 77 ? 44.314 10.614 -41.928 1.00 30.53 77 GLY A CA 1
ATOM 613 C C . GLY A 1 77 ? 44.379 11.096 -40.464 1.00 30.53 77 GLY A C 1
ATOM 614 O O . GLY A 1 77 ? 43.676 12.038 -40.111 1.00 30.53 77 GLY A O 1
ATOM 615 N N . PRO A 1 78 ? 45.242 10.509 -39.605 1.00 47.97 78 PRO A N 1
ATOM 616 C CA . PRO A 1 78 ? 45.228 10.753 -38.159 1.00 47.97 78 PRO A CA 1
ATOM 617 C C . PRO A 1 78 ? 46.253 11.798 -37.686 1.00 47.97 78 PRO A C 1
ATOM 619 O O . PRO A 1 78 ? 47.281 12.012 -38.335 1.00 47.97 78 PRO A O 1
ATOM 622 N N . LYS A 1 79 ? 46.031 12.360 -36.487 1.00 37.50 79 LYS A N 1
ATOM 623 C CA . LYS A 1 79 ? 47.087 12.950 -35.643 1.00 37.50 79 LYS A CA 1
ATOM 624 C C . LYS A 1 79 ? 46.854 12.652 -34.161 1.00 37.50 79 LYS A C 1
ATOM 626 O O . LYS A 1 79 ? 45.768 12.884 -33.643 1.00 37.50 79 LYS A O 1
ATOM 631 N N . ASP A 1 80 ? 47.908 12.158 -33.521 1.00 34.72 80 ASP A N 1
ATOM 632 C CA . ASP A 1 80 ? 47.993 11.851 -32.092 1.00 34.72 80 ASP A CA 1
ATOM 633 C C . ASP A 1 80 ? 48.222 13.096 -31.203 1.00 34.72 80 ASP A C 1
ATOM 635 O O . ASP A 1 80 ? 48.550 14.176 -31.698 1.00 34.72 80 ASP A O 1
ATOM 639 N N . ARG A 1 81 ? 48.231 12.823 -29.885 1.00 35.97 81 ARG A N 1
ATOM 640 C CA . ARG A 1 81 ? 48.968 13.480 -28.779 1.00 35.97 81 ARG A CA 1
ATOM 641 C C . ARG A 1 81 ? 48.228 14.437 -27.835 1.00 35.97 81 ARG A C 1
ATOM 643 O O . ARG A 1 81 ? 48.172 15.641 -28.045 1.00 35.97 81 ARG A O 1
ATOM 650 N N . ASP A 1 82 ? 47.838 13.820 -26.718 1.00 28.80 82 ASP A N 1
ATOM 651 C CA . ASP A 1 82 ? 48.420 14.013 -25.377 1.00 28.80 82 ASP A CA 1
ATOM 652 C C . ASP A 1 82 ? 48.196 15.305 -24.568 1.00 28.80 82 ASP A C 1
ATOM 654 O O . ASP A 1 82 ? 48.540 16.405 -24.984 1.00 28.80 82 ASP A O 1
ATOM 658 N N . SER A 1 83 ? 47.909 15.046 -23.279 1.00 35.41 83 SER A N 1
ATOM 659 C CA . SER A 1 83 ? 48.311 15.820 -22.084 1.00 35.41 83 SER A CA 1
ATOM 660 C C . SER A 1 83 ? 47.508 17.086 -21.722 1.00 35.41 83 SER A C 1
ATOM 662 O O . SER A 1 83 ? 47.094 17.832 -22.598 1.00 35.41 83 SER A O 1
ATOM 664 N N . ILE A 1 84 ? 47.279 17.426 -20.440 1.00 32.78 84 ILE A N 1
ATOM 665 C CA . ILE A 1 84 ? 47.496 16.732 -19.141 1.00 32.78 84 ILE A CA 1
ATOM 666 C C . ILE A 1 84 ? 46.537 17.350 -18.081 1.00 32.78 84 ILE A C 1
ATOM 668 O O . ILE A 1 84 ? 45.743 18.219 -18.430 1.00 32.78 84 ILE A O 1
ATOM 672 N N . MET A 1 85 ? 46.601 16.867 -16.830 1.00 31.34 85 MET A N 1
ATOM 673 C CA . MET A 1 85 ? 46.074 17.420 -15.552 1.00 31.34 85 MET A CA 1
ATOM 674 C C . MET A 1 85 ? 46.069 18.977 -15.441 1.00 31.34 85 MET A C 1
ATOM 676 O O . MET A 1 85 ? 46.677 19.654 -16.257 1.00 31.34 85 MET A O 1
ATOM 680 N N . GLU A 1 86 ? 45.479 19.695 -14.479 1.00 36.75 86 GLU A N 1
ATOM 681 C CA . GLU A 1 86 ? 45.224 19.538 -13.027 1.00 36.75 86 GLU A CA 1
ATOM 682 C C . GLU A 1 86 ? 44.185 20.657 -12.654 1.00 36.75 86 GLU A C 1
ATOM 684 O O . GLU A 1 86 ? 43.913 21.523 -13.486 1.00 36.75 86 GLU A O 1
ATOM 689 N N . GLU A 1 87 ? 43.546 20.806 -11.486 1.00 32.56 87 GLU A N 1
ATOM 690 C CA . GLU A 1 87 ? 43.585 20.087 -10.203 1.00 32.56 87 GLU A CA 1
ATOM 691 C C . GLU A 1 87 ? 42.161 20.021 -9.570 1.00 32.56 87 GLU A C 1
ATOM 693 O O . GLU A 1 87 ? 41.313 19.255 -10.026 1.00 32.56 87 GLU A O 1
ATOM 698 N N . VAL A 1 88 ? 41.907 20.797 -8.505 1.00 29.22 88 VAL A N 1
ATOM 699 C CA . VAL A 1 88 ? 40.861 20.692 -7.468 1.00 29.22 88 VAL A CA 1
ATOM 700 C C . VAL A 1 88 ? 40.702 22.085 -6.797 1.00 29.22 88 VAL A C 1
ATOM 702 O O . VAL A 1 88 ? 41.595 22.922 -6.907 1.00 29.22 88 VAL A O 1
ATOM 705 N N . VAL A 1 89 ? 39.578 22.352 -6.110 1.00 31.75 89 VAL A N 1
ATOM 706 C CA . VAL A 1 89 ? 39.479 22.849 -4.702 1.00 31.75 89 VAL A CA 1
ATOM 707 C C . VAL A 1 89 ? 38.166 23.610 -4.425 1.00 31.75 89 VAL A C 1
ATOM 709 O O . VAL A 1 89 ? 37.777 24.545 -5.118 1.00 31.75 89 VAL A O 1
ATOM 712 N N . ASP A 1 90 ? 37.530 23.184 -3.330 1.00 28.98 90 ASP A N 1
ATOM 713 C CA . ASP A 1 90 ? 36.342 23.697 -2.636 1.00 28.98 90 ASP A CA 1
ATOM 714 C C . ASP A 1 90 ? 36.154 25.225 -2.522 1.00 28.98 90 ASP A C 1
ATOM 716 O O . ASP A 1 90 ? 37.112 25.981 -2.337 1.00 28.98 90 ASP A O 1
ATOM 720 N N . ARG A 1 91 ? 34.886 25.636 -2.309 1.00 32.56 91 ARG A N 1
ATOM 721 C CA . ARG A 1 91 ? 34.482 26.220 -1.004 1.00 32.56 91 ARG A CA 1
ATOM 722 C C . ARG A 1 91 ? 32.972 26.240 -0.732 1.00 32.56 91 ARG A C 1
ATOM 724 O O . ARG A 1 91 ? 32.142 26.264 -1.631 1.00 32.56 91 ARG A O 1
ATOM 731 N N . VAL A 1 92 ? 32.655 26.209 0.564 1.00 27.23 92 VAL A N 1
ATOM 732 C CA . VAL A 1 92 ? 31.344 25.923 1.176 1.00 27.23 92 VAL A CA 1
ATOM 733 C C . VAL A 1 92 ? 30.707 27.178 1.806 1.00 27.23 92 VAL A C 1
ATOM 735 O O . VAL A 1 92 ? 31.424 28.027 2.329 1.00 27.23 92 VAL A O 1
ATOM 738 N N . SER A 1 93 ? 29.364 27.201 1.865 1.00 27.48 93 SER A N 1
ATOM 739 C CA . SER A 1 93 ? 28.485 28.080 2.680 1.00 27.48 93 SER A CA 1
ATOM 740 C C . SER A 1 93 ? 28.394 29.571 2.305 1.00 27.48 93 SER A C 1
ATOM 742 O O . SER A 1 93 ? 29.378 30.287 2.190 1.00 27.48 93 SER A O 1
ATOM 744 N N . THR A 1 94 ? 27.188 30.144 2.215 1.00 28.88 94 THR A N 1
ATOM 745 C CA . THR A 1 94 ? 26.366 30.464 3.405 1.00 28.88 94 THR A CA 1
ATOM 746 C C . THR A 1 94 ? 24.872 30.672 3.089 1.00 28.88 94 THR A C 1
ATOM 748 O O . THR A 1 94 ? 24.491 30.968 1.961 1.00 28.88 94 THR A O 1
ATOM 751 N N . HIS A 1 95 ? 24.014 30.527 4.109 1.00 29.08 95 HIS A N 1
ATOM 752 C CA . HIS A 1 95 ? 22.585 30.879 4.064 1.00 29.08 95 HIS A CA 1
ATOM 753 C C . HIS A 1 95 ? 22.347 32.380 3.825 1.00 29.08 95 HIS A C 1
ATOM 755 O O . HIS A 1 95 ? 23.050 33.193 4.423 1.00 29.08 95 HIS A O 1
ATOM 761 N N . GLN A 1 96 ? 21.228 32.732 3.176 1.00 29.14 96 GLN A N 1
ATOM 762 C CA . GLN A 1 96 ? 20.387 33.851 3.628 1.00 29.14 96 GLN A CA 1
ATOM 763 C C . GLN A 1 96 ? 18.891 33.508 3.556 1.00 29.14 96 GLN A C 1
ATOM 765 O O . GLN A 1 96 ? 18.428 32.808 2.659 1.00 29.14 96 GLN A O 1
ATOM 770 N N . VAL A 1 97 ? 18.160 34.002 4.555 1.00 27.67 97 VAL A N 1
ATOM 771 C CA . VAL A 1 97 ? 16.706 33.891 4.739 1.00 27.67 97 VAL A CA 1
ATOM 772 C C . VAL A 1 97 ? 16.027 35.077 4.048 1.00 27.67 97 VAL A C 1
ATOM 774 O O . VAL A 1 97 ? 16.605 36.161 3.993 1.00 27.67 97 VAL A O 1
ATOM 777 N N . SER A 1 98 ? 14.788 34.926 3.571 1.00 32.81 98 SER A N 1
ATOM 778 C CA . SER A 1 98 ? 13.914 36.080 3.312 1.00 32.81 98 SER A CA 1
ATOM 779 C C . SER A 1 98 ? 12.436 35.756 3.524 1.00 32.81 98 SER A C 1
ATOM 781 O O . SER A 1 98 ? 11.926 34.726 3.093 1.00 32.81 98 SER A O 1
ATOM 783 N N . ASP A 1 99 ? 11.795 36.670 4.241 1.00 29.08 99 ASP A N 1
ATOM 784 C CA . ASP A 1 99 ? 10.545 36.526 4.975 1.00 29.08 99 ASP A CA 1
ATOM 785 C C . ASP A 1 99 ? 9.252 36.275 4.188 1.00 29.08 99 ASP A C 1
ATOM 787 O O . ASP A 1 99 ? 9.065 36.609 3.018 1.00 29.08 99 ASP A O 1
ATOM 791 N N . THR A 1 100 ? 8.279 35.782 4.954 1.00 31.16 100 THR A N 1
ATOM 792 C CA . THR A 1 100 ? 6.862 35.663 4.610 1.00 31.16 100 THR A CA 1
ATOM 793 C C . THR A 1 100 ? 6.227 36.980 4.148 1.00 31.16 100 THR A C 1
ATOM 795 O O . THR A 1 100 ? 6.383 38.013 4.804 1.00 31.16 100 THR A O 1
ATOM 798 N N . LYS A 1 101 ? 5.330 36.920 3.152 1.00 30.11 101 LYS A N 1
ATOM 799 C CA . LYS A 1 101 ? 4.317 37.967 2.949 1.00 30.11 101 LYS A CA 1
ATOM 800 C C . LYS A 1 101 ? 2.930 37.373 2.720 1.00 30.11 101 LYS A C 1
ATOM 802 O O . LYS A 1 101 ? 2.690 36.639 1.769 1.00 30.11 101 LYS A O 1
ATOM 807 N N . LYS A 1 102 ? 2.012 37.707 3.631 1.00 31.47 102 LYS A N 1
ATOM 808 C CA . LYS A 1 102 ? 0.596 37.317 3.594 1.00 31.47 102 LYS A CA 1
ATOM 809 C C . LYS A 1 102 ? -0.076 37.872 2.335 1.00 31.47 102 LYS A C 1
ATOM 811 O O . LYS A 1 102 ? 0.084 39.058 2.046 1.00 31.47 102 LYS A O 1
ATOM 816 N N . MET A 1 103 ? -0.932 37.081 1.690 1.00 24.92 103 MET A N 1
ATOM 817 C CA . MET A 1 103 ? -2.003 37.610 0.841 1.00 24.92 103 MET A CA 1
ATOM 818 C C . MET A 1 103 ? -3.367 37.044 1.231 1.00 24.92 103 MET A C 1
ATOM 820 O O . MET A 1 103 ? -3.484 36.053 1.949 1.00 24.92 103 MET A O 1
ATOM 824 N N . LYS A 1 104 ? -4.391 37.809 0.859 1.00 25.84 104 LYS A N 1
ATOM 825 C CA . LYS A 1 104 ? -5.706 37.878 1.492 1.00 25.84 104 LYS A CA 1
ATOM 826 C C . LYS A 1 104 ? -6.756 37.361 0.514 1.00 25.84 104 LYS A C 1
ATOM 828 O O . LYS A 1 104 ? -6.849 37.872 -0.595 1.00 25.84 104 LYS A O 1
ATOM 833 N N . ILE A 1 105 ? -7.565 36.396 0.944 1.00 27.95 105 ILE A N 1
ATOM 834 C CA . ILE A 1 105 ? -8.725 35.918 0.180 1.00 27.95 105 ILE A CA 1
ATOM 835 C C . ILE A 1 105 ? -9.782 37.029 0.139 1.00 27.95 105 ILE A C 1
ATOM 837 O O . ILE A 1 105 ? -10.075 37.638 1.168 1.00 27.95 105 ILE A O 1
ATOM 841 N N . THR A 1 106 ? -10.352 37.306 -1.034 1.00 24.11 106 THR A N 1
ATOM 842 C CA . THR A 1 106 ? -11.631 38.025 -1.200 1.00 24.11 106 THR A CA 1
ATOM 843 C C . THR A 1 106 ? -12.330 37.474 -2.452 1.00 24.11 106 THR A C 1
ATOM 845 O O . THR A 1 106 ? -11.646 37.046 -3.379 1.00 24.11 106 THR A O 1
ATOM 848 N N . HIS A 1 107 ? -13.662 37.415 -2.437 1.00 29.64 107 HIS A N 1
ATOM 849 C CA . HIS A 1 107 ? -14.500 36.741 -3.437 1.00 29.64 107 HIS A CA 1
ATOM 850 C C . HIS A 1 107 ? -15.086 37.705 -4.492 1.00 29.64 107 HIS A C 1
ATOM 852 O O . HIS A 1 107 ? -15.263 38.887 -4.207 1.00 29.64 107 HIS A O 1
ATOM 858 N N . ASP A 1 108 ? -15.462 37.100 -5.624 1.00 27.05 108 ASP A N 1
ATOM 859 C CA . ASP A 1 108 ? -16.559 37.423 -6.559 1.00 27.05 108 ASP A CA 1
ATOM 860 C C . ASP A 1 108 ? -16.511 38.560 -7.611 1.00 27.05 108 ASP A C 1
ATOM 862 O O . ASP A 1 108 ? -15.942 39.637 -7.448 1.00 27.05 108 ASP A O 1
ATOM 866 N N . ASP A 1 109 ? -17.224 38.206 -8.692 1.00 29.12 109 ASP A N 1
ATOM 867 C CA . ASP A 1 109 ? -17.871 38.945 -9.786 1.00 29.12 109 ASP A CA 1
ATOM 868 C C . ASP A 1 109 ? -17.102 39.493 -11.019 1.00 29.12 109 ASP A C 1
ATOM 870 O O . ASP A 1 109 ? -16.351 40.468 -11.011 1.00 29.12 109 ASP A O 1
ATOM 874 N N . THR A 1 110 ? -17.429 38.855 -12.151 1.00 29.53 110 THR A N 1
ATOM 875 C CA . THR A 1 110 ? -17.331 39.258 -13.570 1.00 29.53 110 THR A CA 1
ATOM 876 C C . THR A 1 110 ? -18.445 40.277 -13.943 1.00 29.53 110 THR A C 1
ATOM 878 O O . THR A 1 110 ? -19.307 40.538 -13.105 1.00 29.53 110 THR A O 1
ATOM 881 N N . PRO A 1 111 ? -18.569 40.807 -15.192 1.00 40.66 111 PRO A N 1
ATOM 882 C CA . PRO A 1 111 ? -17.688 40.728 -16.371 1.00 40.66 111 PRO A CA 1
ATOM 883 C C . PRO A 1 111 ? -17.422 42.075 -17.096 1.00 40.66 111 PRO A C 1
ATOM 885 O O . PRO A 1 111 ? -18.166 43.044 -16.939 1.00 40.66 111 PRO A O 1
ATOM 888 N N . LYS A 1 112 ? -16.461 42.085 -18.041 1.00 30.84 112 LYS A N 1
ATOM 889 C CA . LYS A 1 112 ? -16.588 42.808 -19.332 1.00 30.84 112 LYS A CA 1
ATOM 890 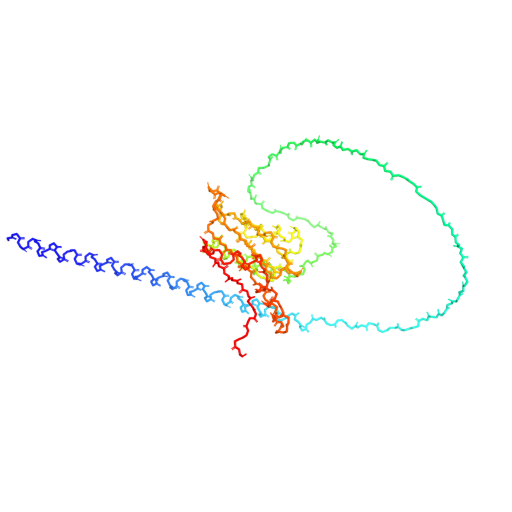C C . LYS A 1 112 ? -15.542 42.375 -20.371 1.00 30.84 112 LYS A C 1
ATOM 892 O O . LYS A 1 112 ? -14.390 42.140 -20.031 1.00 30.84 112 LYS A O 1
ATOM 897 N N . GLN A 1 113 ? -15.972 42.279 -21.631 1.00 31.59 113 GLN A N 1
ATOM 898 C CA . GLN A 1 113 ? -15.141 41.987 -22.808 1.00 31.59 113 GLN A CA 1
ATOM 899 C C . GLN A 1 113 ? -14.441 43.247 -23.340 1.00 31.59 113 GLN A C 1
ATOM 901 O O . GLN A 1 113 ? -15.046 44.315 -23.300 1.00 31.59 113 GLN A O 1
ATOM 906 N N . THR A 1 114 ? -13.280 43.068 -23.982 1.00 30.12 114 THR A N 1
ATOM 907 C CA . THR A 1 114 ? -12.927 43.680 -25.285 1.00 30.12 114 THR A CA 1
ATOM 908 C C . THR A 1 114 ? -11.861 42.825 -25.983 1.00 30.12 114 THR A C 1
ATOM 910 O O . THR A 1 114 ? -10.988 42.277 -25.313 1.00 30.12 114 THR A O 1
ATOM 913 N N . ASP A 1 115 ? -11.945 42.707 -27.310 1.00 32.81 115 ASP A N 1
ATOM 914 C CA . ASP A 1 115 ? -11.087 41.869 -28.163 1.00 32.81 115 ASP A CA 1
ATOM 915 C C . ASP A 1 115 ? -9.610 42.293 -28.233 1.00 32.81 115 ASP A C 1
ATOM 917 O O . ASP A 1 115 ? -9.295 43.484 -28.204 1.00 32.81 115 ASP A O 1
ATOM 921 N N . SER A 1 116 ? -8.706 41.333 -28.485 1.00 31.91 116 SER A N 1
ATOM 922 C CA . SER A 1 116 ? -7.999 41.198 -29.785 1.00 31.91 116 SER A CA 1
ATOM 923 C C . SER A 1 116 ? -6.751 40.294 -29.717 1.00 31.91 116 SER A C 1
ATOM 925 O O . SER A 1 116 ? -6.064 40.241 -28.703 1.00 31.91 116 SER A O 1
ATOM 927 N N . GLY A 1 117 ? -6.422 39.637 -30.840 1.00 28.36 117 GLY A N 1
ATOM 928 C CA . GLY A 1 117 ? -5.116 38.995 -31.078 1.00 28.36 117 GLY A CA 1
ATOM 929 C C . GLY A 1 117 ? -5.101 37.470 -30.921 1.00 28.36 117 GLY A C 1
ATOM 930 O O . GLY A 1 117 ? -5.347 36.945 -29.841 1.00 28.36 117 GLY A O 1
ATOM 931 N N . ALA A 1 118 ? -4.790 36.755 -32.006 1.00 36.19 118 ALA A N 1
ATOM 932 C CA . ALA A 1 118 ? -4.778 35.294 -32.049 1.00 36.19 118 ALA A CA 1
ATOM 933 C C . ALA A 1 118 ? -3.361 34.713 -32.184 1.00 36.19 118 ALA A C 1
ATOM 935 O O . ALA A 1 118 ? -2.596 35.123 -33.054 1.00 36.19 118 ALA A O 1
ATOM 936 N N . SER A 1 119 ? -3.081 33.678 -31.396 1.00 33.53 119 SER A N 1
ATOM 937 C CA . SER A 1 119 ? -2.089 32.629 -31.667 1.00 33.53 119 SER A CA 1
ATOM 938 C C . SER A 1 119 ? -2.464 31.438 -30.785 1.00 33.53 119 SER A C 1
ATOM 940 O O . SER A 1 119 ? -2.636 31.604 -29.578 1.00 33.53 119 SER A O 1
ATOM 942 N N . GLY A 1 120 ? -2.732 30.287 -31.398 1.00 39.50 120 GLY A N 1
ATOM 943 C CA . GLY A 1 120 ? -3.463 29.204 -30.746 1.00 39.50 120 GLY A CA 1
ATOM 944 C C . GLY A 1 120 ? -2.572 28.144 -30.115 1.00 39.50 120 GLY A C 1
ATOM 945 O O . GLY A 1 120 ? -1.725 27.585 -30.797 1.00 39.50 120 GLY A O 1
ATOM 946 N N . ASP A 1 121 ? -2.894 27.795 -28.872 1.00 35.34 121 ASP A N 1
ATOM 947 C CA . ASP A 1 121 ? -2.648 26.481 -28.282 1.00 35.34 121 ASP A CA 1
ATOM 948 C C . ASP A 1 121 ? -3.985 25.998 -27.707 1.00 35.34 121 ASP A C 1
ATOM 950 O O . ASP A 1 121 ? -4.433 26.457 -26.655 1.00 35.34 121 ASP A O 1
ATOM 954 N N . ASN A 1 122 ? -4.671 25.105 -28.424 1.00 37.16 122 ASN A N 1
ATOM 955 C CA . ASN A 1 122 ? -5.866 24.435 -27.912 1.00 37.16 122 ASN A CA 1
ATOM 956 C C . ASN A 1 122 ? -5.420 23.183 -27.141 1.00 37.16 122 ASN A C 1
ATOM 958 O O . ASN A 1 122 ? -5.058 22.197 -27.784 1.00 37.16 122 ASN A O 1
ATOM 962 N N . PRO A 1 123 ? -5.470 23.147 -25.793 1.00 40.06 123 PRO A N 1
ATOM 963 C CA . PRO A 1 123 ? -5.168 21.923 -25.065 1.00 40.06 123 PRO A CA 1
ATOM 964 C C . PRO A 1 123 ? -6.260 20.890 -25.355 1.00 40.06 123 PRO A C 1
ATOM 966 O O . PRO A 1 123 ? -7.424 21.070 -24.962 1.00 40.06 123 PRO A O 1
ATOM 969 N N . CYS A 1 124 ? -5.848 19.830 -26.055 1.00 35.91 124 CYS A N 1
ATOM 970 C CA . CYS A 1 124 ? -6.675 18.732 -26.544 1.00 35.91 124 CYS A CA 1
ATOM 971 C C . CYS A 1 124 ? -7.707 18.281 -25.484 1.00 35.91 124 CYS A C 1
ATOM 973 O O . CYS A 1 124 ? -7.335 18.057 -24.322 1.00 35.91 124 CYS A O 1
ATOM 975 N N . PRO A 1 125 ? -9.011 18.187 -25.822 1.00 43.16 125 PRO A N 1
ATOM 976 C CA . PRO A 1 125 ? -10.063 17.926 -24.835 1.00 43.16 125 PRO A CA 1
ATOM 977 C C . PRO A 1 125 ? -9.904 16.574 -24.118 1.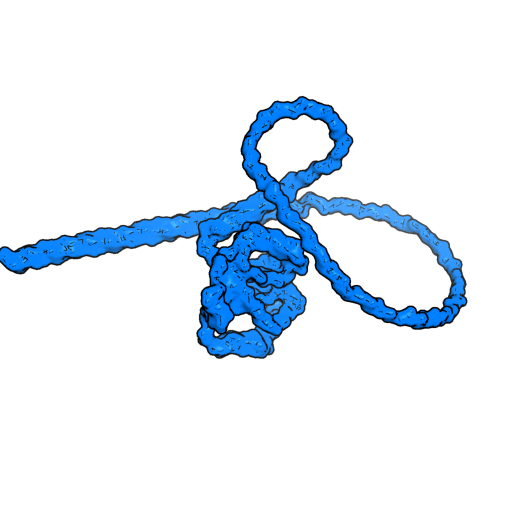00 43.16 125 PRO A C 1
ATOM 979 O O . PRO A 1 125 ? -10.304 16.455 -22.958 1.00 43.16 125 PRO A O 1
ATOM 982 N N . THR A 1 126 ? -9.246 15.604 -24.758 1.00 45.88 126 THR A N 1
ATOM 983 C CA . THR A 1 126 ? -9.032 14.227 -24.284 1.00 45.88 126 THR A CA 1
ATOM 984 C C . THR A 1 126 ? -8.320 14.159 -22.927 1.00 45.88 126 THR A C 1
ATOM 986 O O . THR A 1 126 ? -8.747 13.433 -22.029 1.00 45.88 126 THR A O 1
ATOM 989 N N . SER A 1 127 ? -7.298 14.999 -22.707 1.00 44.16 127 SER A N 1
ATOM 990 C CA . SER A 1 127 ? -6.546 15.034 -21.438 1.00 44.16 127 SER A CA 1
ATOM 991 C C . SER A 1 127 ? -7.421 15.449 -20.244 1.00 44.16 127 SER A C 1
ATOM 993 O O . SER A 1 127 ? -7.332 14.880 -19.153 1.00 44.16 127 SER A O 1
ATOM 995 N N . ARG A 1 128 ? -8.323 16.421 -20.443 1.00 40.06 128 ARG A N 1
ATOM 996 C CA . ARG A 1 128 ? -9.150 16.976 -19.358 1.00 40.06 128 ARG A CA 1
ATOM 997 C C . ARG A 1 128 ? -10.221 16.001 -18.864 1.00 40.06 128 ARG A C 1
ATOM 999 O O . ARG A 1 128 ? -10.581 16.074 -17.689 1.00 40.06 128 ARG A O 1
ATOM 1006 N N . HIS A 1 129 ? -10.707 15.091 -19.711 1.00 43.97 129 HIS A N 1
ATOM 1007 C CA . HIS A 1 129 ? -11.753 14.139 -19.329 1.00 43.97 129 HIS A CA 1
ATOM 1008 C C . HIS A 1 129 ? -11.201 12.968 -18.497 1.00 43.97 129 HIS A C 1
ATOM 1010 O O . HIS A 1 129 ? -11.716 12.696 -17.410 1.00 43.97 129 HIS A O 1
ATOM 1016 N N . LEU A 1 130 ? -10.075 12.376 -18.914 1.00 45.88 130 LEU A N 1
ATOM 1017 C CA . LEU A 1 130 ? -9.358 11.353 -18.136 1.00 45.88 130 LEU A CA 1
ATOM 1018 C C . LEU A 1 130 ? -8.928 11.886 -16.757 1.00 45.88 130 LEU A C 1
ATOM 1020 O O . LEU A 1 130 ? -9.210 11.264 -15.732 1.00 45.88 130 LEU A O 1
ATOM 1024 N N . LEU A 1 131 ? -8.362 13.101 -16.700 1.00 51.50 131 LEU A N 1
ATOM 1025 C CA . LEU A 1 131 ? -8.033 13.771 -15.433 1.00 51.50 131 LEU A CA 1
ATOM 1026 C C . LEU A 1 131 ? -9.266 14.020 -14.544 1.00 51.50 131 LEU A C 1
ATOM 1028 O O . LEU A 1 131 ? -9.153 13.975 -13.317 1.00 51.50 131 LEU A O 1
ATOM 1032 N N . SER A 1 132 ? -10.442 14.270 -15.130 1.00 56.66 132 SER A N 1
ATOM 1033 C CA . SER A 1 132 ? -11.706 14.414 -14.392 1.00 56.66 132 SER A CA 1
ATOM 1034 C C . SER A 1 132 ? -12.152 13.092 -13.755 1.00 56.66 132 SER A C 1
ATOM 1036 O O . SER A 1 132 ? -12.572 13.076 -12.591 1.00 56.66 132 SER A O 1
ATOM 1038 N N . SER A 1 133 ? -11.990 11.975 -14.475 1.00 65.38 133 SER A N 1
ATOM 1039 C CA . SER A 1 133 ? -12.282 10.629 -13.970 1.00 65.38 133 SER A CA 1
ATOM 1040 C C . SER A 1 133 ? -11.337 10.241 -12.826 1.00 65.38 133 SER A C 1
ATOM 1042 O O . SER A 1 133 ? -11.797 9.983 -11.711 1.00 65.38 133 SER A O 1
ATOM 1044 N N . SER A 1 134 ? -10.017 10.347 -13.027 1.00 69.88 134 SER A N 1
ATOM 1045 C CA . SER A 1 134 ? -9.016 10.011 -12.000 1.00 69.88 134 SER A CA 1
ATOM 1046 C C . SER A 1 134 ? -9.138 10.882 -10.743 1.00 69.88 134 SER A C 1
ATOM 1048 O O . SER A 1 134 ? -9.070 10.374 -9.623 1.00 69.88 134 SER A O 1
ATOM 1050 N N . ARG A 1 135 ? -9.412 12.189 -10.883 1.00 74.94 135 ARG A N 1
ATOM 1051 C CA . ARG A 1 135 ? -9.685 13.068 -9.727 1.00 74.94 135 ARG A CA 1
ATOM 1052 C C . ARG A 1 135 ? -10.987 12.706 -9.014 1.00 74.94 135 ARG A C 1
ATOM 1054 O O . ARG A 1 135 ? -11.048 12.792 -7.787 1.00 74.94 135 ARG A O 1
ATOM 1061 N N . SER A 1 136 ? -12.016 12.287 -9.750 1.00 80.38 136 SER A N 1
ATOM 1062 C CA . SER A 1 136 ? -13.273 11.812 -9.162 1.00 80.38 136 SER A CA 1
ATOM 1063 C C . SER A 1 136 ? -13.076 10.508 -8.389 1.00 80.38 136 SER A C 1
ATOM 1065 O O . SER A 1 136 ? -13.587 10.396 -7.274 1.00 80.38 136 SER A O 1
ATOM 1067 N N . PHE A 1 137 ? -12.271 9.584 -8.920 1.00 83.81 137 PHE A N 1
ATOM 1068 C CA . PHE A 1 137 ? -11.886 8.339 -8.259 1.00 83.81 137 PHE A CA 1
ATOM 1069 C C . PHE A 1 137 ? -11.059 8.583 -6.988 1.00 83.81 137 PHE A C 1
ATOM 1071 O O . PHE A 1 137 ? -11.430 8.103 -5.920 1.00 83.81 137 PHE A O 1
ATOM 1078 N N . ILE A 1 138 ? -10.013 9.416 -7.040 1.00 84.88 138 ILE A N 1
ATOM 1079 C CA . ILE A 1 138 ? -9.198 9.747 -5.855 1.00 84.88 138 ILE A CA 1
ATOM 1080 C C . ILE A 1 138 ? -10.035 10.472 -4.786 1.00 84.88 138 ILE A C 1
ATOM 1082 O O . ILE A 1 138 ? -9.925 10.171 -3.595 1.00 84.88 138 ILE A O 1
ATOM 1086 N N . ARG A 1 139 ? -10.934 11.385 -5.185 1.00 84.25 139 ARG A N 1
ATOM 1087 C CA . ARG A 1 139 ? -11.889 12.019 -4.258 1.00 84.25 139 ARG A CA 1
ATOM 1088 C C . ARG A 1 139 ? -12.840 10.996 -3.628 1.00 84.25 139 ARG A C 1
ATOM 1090 O O . ARG A 1 139 ? -13.173 11.136 -2.454 1.00 84.25 139 ARG A O 1
ATOM 1097 N N . TYR A 1 140 ? -13.261 9.983 -4.383 1.00 86.44 140 TYR A N 1
ATOM 1098 C CA . TYR A 1 140 ? -14.072 8.887 -3.865 1.00 86.44 140 TYR A CA 1
ATOM 1099 C C . TYR A 1 140 ? -13.286 8.007 -2.879 1.00 86.44 140 TYR A C 1
ATOM 1101 O O . TYR A 1 140 ? -13.789 7.783 -1.780 1.00 86.44 140 TYR A O 1
ATOM 1109 N N . LEU A 1 141 ? -12.044 7.606 -3.182 1.00 87.38 141 LEU A N 1
ATOM 1110 C CA . LEU A 1 141 ? -11.180 6.870 -2.242 1.00 87.38 141 LEU A CA 1
ATOM 1111 C C . LEU A 1 141 ? -11.005 7.633 -0.918 1.00 87.38 141 LEU A C 1
ATOM 1113 O O . LEU A 1 141 ? -11.163 7.064 0.159 1.00 87.38 141 LEU A O 1
ATOM 1117 N N . ARG A 1 142 ? -10.805 8.956 -0.989 1.00 85.12 142 ARG A N 1
ATOM 1118 C CA . ARG A 1 142 ? -10.751 9.845 0.187 1.00 85.12 142 ARG A CA 1
ATOM 1119 C C . ARG A 1 142 ? -12.068 9.939 0.977 1.00 85.12 142 ARG A C 1
ATOM 1121 O O . ARG A 1 142 ? -12.049 10.425 2.101 1.00 85.12 142 ARG A O 1
ATOM 1128 N N . SER A 1 143 ? -13.195 9.490 0.419 1.00 86.44 143 SER A N 1
ATOM 1129 C CA . SER A 1 143 ? -14.507 9.419 1.094 1.00 86.44 143 SER A CA 1
ATOM 1130 C C . SER A 1 143 ? -14.812 8.055 1.731 1.00 86.44 143 SER A C 1
ATOM 1132 O O . SER A 1 143 ? -15.889 7.866 2.300 1.00 86.44 143 SER A O 1
ATOM 1134 N N . LEU A 1 144 ? -13.894 7.089 1.616 1.00 88.81 144 LEU A N 1
ATOM 1135 C CA . LEU A 1 144 ? -14.054 5.739 2.163 1.00 88.81 144 LEU A CA 1
ATOM 1136 C C . LEU A 1 144 ? -13.476 5.561 3.573 1.00 88.81 144 LEU A C 1
ATOM 1138 O O . LEU A 1 144 ? -13.527 4.448 4.079 1.00 88.81 144 LEU A O 1
ATOM 1142 N N . GLU A 1 145 ? -12.950 6.625 4.193 1.00 90.06 145 GLU A N 1
ATOM 1143 C CA . GLU A 1 145 ? -12.316 6.579 5.527 1.00 90.06 145 GLU A CA 1
ATOM 1144 C C . GLU A 1 145 ? -11.179 5.536 5.602 1.00 90.06 145 GLU A C 1
ATOM 1146 O O . GLU A 1 145 ? -10.952 4.891 6.619 1.00 90.06 145 GLU A O 1
ATOM 1151 N N . ILE A 1 146 ? -10.455 5.369 4.489 1.00 93.62 146 ILE A N 1
ATOM 1152 C CA . ILE A 1 146 ? -9.312 4.459 4.373 1.00 93.62 146 ILE A CA 1
ATOM 1153 C C . ILE A 1 146 ? -8.084 5.092 5.033 1.00 93.62 146 ILE A C 1
ATOM 1155 O O . ILE A 1 146 ? -7.652 6.168 4.623 1.00 93.62 146 ILE A O 1
ATOM 1159 N N . ASP A 1 147 ? -7.470 4.394 5.989 1.00 94.12 147 ASP A N 1
ATOM 1160 C CA . ASP A 1 147 ? -6.215 4.834 6.614 1.00 94.12 147 ASP A CA 1
ATOM 1161 C C . ASP A 1 147 ? -5.003 4.678 5.688 1.00 94.12 147 ASP A C 1
ATOM 1163 O O . ASP A 1 147 ? -4.104 5.523 5.693 1.00 94.12 147 ASP A O 1
ATOM 1167 N N . MET A 1 148 ? -4.966 3.595 4.900 1.00 95.00 148 MET A N 1
ATOM 1168 C CA . MET A 1 148 ? -3.828 3.230 4.055 1.00 95.00 148 MET A CA 1
ATOM 1169 C C . MET A 1 148 ? -4.239 2.627 2.708 1.00 95.00 148 MET A C 1
ATOM 1171 O O . MET A 1 148 ? -5.127 1.782 2.635 1.00 95.00 148 MET A O 1
ATOM 1175 N N . LEU A 1 149 ? -3.533 3.020 1.648 1.00 95.94 149 LEU A N 1
ATOM 1176 C CA . LEU A 1 149 ? -3.683 2.506 0.287 1.00 95.94 149 LEU A CA 1
ATOM 1177 C C . LEU A 1 149 ? -2.385 1.830 -0.167 1.00 95.94 149 LEU A C 1
ATOM 1179 O O . LEU A 1 149 ? -1.293 2.349 0.061 1.00 95.94 149 LEU A O 1
ATOM 1183 N N . CYS A 1 150 ? -2.514 0.700 -0.860 1.00 96.31 150 CYS A N 1
ATOM 1184 C CA . CYS A 1 150 ? -1.437 0.086 -1.632 1.00 96.31 150 CYS A CA 1
ATOM 1185 C C . CYS A 1 150 ? -1.813 0.153 -3.109 1.00 96.31 150 CYS A C 1
ATOM 1187 O O . CYS A 1 150 ? -2.907 -0.260 -3.485 1.00 96.31 150 CYS A O 1
ATOM 1189 N N . LEU A 1 151 ? -0.918 0.711 -3.915 1.00 95.25 151 LEU A N 1
ATOM 1190 C CA . LEU A 1 151 ? -1.141 1.040 -5.319 1.00 95.25 151 LEU A CA 1
ATOM 1191 C C . LEU A 1 151 ? -0.144 0.274 -6.192 1.00 95.25 151 LEU A C 1
ATOM 1193 O O . LEU A 1 151 ? 0.987 0.024 -5.764 1.00 95.25 151 LEU A O 1
ATOM 1197 N N . GLN A 1 152 ? -0.566 -0.068 -7.403 1.00 94.62 152 GLN A N 1
ATOM 1198 C CA . GLN A 1 152 ? 0.241 -0.678 -8.459 1.00 94.62 152 GLN A CA 1
ATOM 1199 C C . GLN A 1 152 ? 0.131 0.190 -9.724 1.00 94.62 152 GLN A C 1
ATOM 1201 O O . GLN A 1 152 ? -0.702 1.094 -9.770 1.00 94.62 152 GLN A O 1
ATOM 1206 N N . GLU A 1 153 ? 0.991 -0.053 -10.716 1.00 92.12 153 GLU A N 1
ATOM 1207 C CA . GLU A 1 153 ? 1.031 0.694 -11.990 1.00 92.12 153 GLU A CA 1
ATOM 1208 C C . GLU A 1 153 ? 1.149 2.216 -11.785 1.00 92.12 153 GLU A C 1
ATOM 1210 O O . GLU A 1 153 ? 0.582 3.032 -12.505 1.00 92.12 153 GLU A O 1
ATOM 1215 N N . THR A 1 154 ? 1.911 2.612 -10.761 1.00 89.19 154 THR A N 1
ATOM 1216 C CA . THR A 1 154 ? 2.030 4.013 -10.333 1.00 89.19 154 THR A CA 1
ATOM 1217 C C . THR A 1 154 ? 2.849 4.871 -11.293 1.00 89.19 154 THR A C 1
ATOM 1219 O O . THR A 1 154 ? 2.618 6.074 -11.367 1.00 89.19 154 THR A O 1
ATOM 1222 N N . HIS A 1 155 ? 3.836 4.288 -11.985 1.00 89.81 155 HIS A N 1
ATOM 1223 C CA . HIS A 1 155 ? 4.816 5.000 -12.816 1.00 89.81 155 HIS A CA 1
ATOM 1224 C C . HIS A 1 155 ? 5.521 6.162 -12.084 1.00 89.81 155 HIS A C 1
ATOM 1226 O O . HIS A 1 155 ? 5.996 7.111 -12.704 1.00 89.81 155 HIS A O 1
ATOM 1232 N N . ALA A 1 156 ? 5.636 6.070 -10.752 1.00 88.44 156 ALA A N 1
ATOM 1233 C CA . ALA A 1 156 ? 6.125 7.128 -9.865 1.00 88.44 156 ALA A CA 1
ATOM 1234 C C . ALA A 1 156 ? 7.667 7.234 -9.843 1.00 88.44 156 ALA A C 1
ATOM 1236 O O . ALA A 1 156 ? 8.294 7.196 -8.783 1.00 88.44 156 ALA A O 1
ATOM 1237 N N . ILE A 1 157 ? 8.274 7.322 -11.030 1.00 86.25 157 ILE A N 1
ATOM 1238 C CA . ILE A 1 157 ? 9.730 7.288 -11.252 1.00 86.25 157 ILE A CA 1
ATOM 1239 C C . ILE A 1 157 ? 10.421 8.497 -10.610 1.00 86.25 157 ILE A C 1
ATOM 1241 O O . ILE A 1 157 ? 11.487 8.353 -10.016 1.00 86.25 157 ILE A O 1
ATOM 1245 N N . ASP A 1 158 ? 9.820 9.681 -10.727 1.00 88.75 158 ASP A N 1
ATOM 1246 C CA . ASP A 1 158 ? 10.427 10.946 -10.330 1.00 88.75 158 ASP A CA 1
ATOM 1247 C C . ASP A 1 158 ? 9.666 11.650 -9.192 1.00 88.75 158 ASP A C 1
ATOM 1249 O O . ASP A 1 158 ? 8.478 11.424 -8.938 1.00 88.75 158 ASP A O 1
ATOM 1253 N N . THR A 1 159 ? 10.364 12.562 -8.517 1.00 92.38 159 THR A N 1
ATOM 1254 C CA . THR A 1 159 ? 9.846 13.311 -7.366 1.00 92.38 159 THR A CA 1
ATOM 1255 C C . THR A 1 159 ? 8.638 14.192 -7.710 1.00 92.38 159 THR A C 1
ATOM 1257 O O . THR A 1 159 ? 7.817 14.453 -6.832 1.00 92.38 159 THR A O 1
ATOM 1260 N N . THR A 1 160 ? 8.483 14.647 -8.959 1.00 93.88 160 THR A N 1
ATOM 1261 C CA . THR A 1 160 ? 7.323 15.449 -9.394 1.00 93.88 160 THR A CA 1
ATOM 1262 C C . THR A 1 160 ? 6.069 14.590 -9.382 1.00 93.88 160 THR A C 1
ATOM 1264 O O . THR A 1 160 ? 5.121 14.921 -8.671 1.00 93.88 160 THR A O 1
ATOM 1267 N N . THR A 1 161 ? 6.102 13.435 -10.056 1.00 89.19 161 THR A N 1
ATOM 1268 C CA . THR A 1 161 ? 4.989 12.472 -10.080 1.00 89.19 161 THR A CA 1
ATOM 1269 C C . THR A 1 161 ? 4.616 12.005 -8.667 1.00 89.19 161 THR A C 1
ATOM 1271 O O . THR A 1 161 ? 3.441 11.986 -8.295 1.00 89.19 161 THR A O 1
ATOM 1274 N N . GLN A 1 162 ? 5.613 11.715 -7.820 1.00 93.12 162 GLN A N 1
ATOM 1275 C CA . GLN A 1 162 ? 5.385 11.355 -6.413 1.00 93.12 162 GLN A CA 1
ATOM 1276 C C . GLN A 1 162 ? 4.719 12.490 -5.611 1.00 93.12 162 GLN A C 1
ATOM 1278 O O . GLN A 1 162 ? 3.796 12.243 -4.828 1.00 93.12 162 GLN A O 1
ATOM 1283 N N . ASN A 1 163 ? 5.140 13.742 -5.818 1.00 93.94 163 ASN A N 1
ATOM 1284 C CA . ASN A 1 163 ? 4.532 14.911 -5.179 1.00 93.94 163 ASN A CA 1
ATOM 1285 C C . ASN A 1 163 ? 3.098 15.163 -5.668 1.00 93.94 163 ASN A C 1
ATOM 1287 O O . ASN A 1 163 ? 2.233 15.503 -4.857 1.00 93.94 163 ASN A O 1
ATOM 1291 N N . GLU A 1 164 ? 2.816 14.963 -6.957 1.00 92.31 164 GLU A N 1
ATOM 1292 C CA . GLU A 1 164 ? 1.462 15.066 -7.507 1.00 92.31 164 GLU A CA 1
ATOM 1293 C C . GLU A 1 164 ? 0.516 14.042 -6.878 1.00 92.31 164 GLU A C 1
ATOM 1295 O O . GLU A 1 164 ? -0.548 14.425 -6.380 1.00 92.31 164 GLU A O 1
ATOM 1300 N N . PHE A 1 165 ? 0.918 12.769 -6.793 1.00 92.81 165 PHE A N 1
ATOM 1301 C CA . PHE A 1 165 ? 0.136 11.765 -6.069 1.00 92.81 165 PHE A CA 1
ATOM 1302 C C . PHE A 1 165 ? -0.059 12.152 -4.601 1.00 92.81 165 PHE A C 1
ATOM 1304 O O . PHE A 1 165 ? -1.186 12.108 -4.103 1.00 92.81 165 PHE A O 1
ATOM 1311 N N . ASN A 1 166 ? 0.992 12.617 -3.922 1.00 94.62 166 ASN A N 1
ATOM 1312 C CA . ASN A 1 166 ? 0.897 13.040 -2.527 1.00 94.62 166 ASN A CA 1
ATOM 1313 C C . ASN A 1 166 ? -0.107 14.188 -2.310 1.00 94.62 166 ASN A C 1
ATOM 1315 O O . ASN A 1 166 ? -0.869 14.164 -1.337 1.00 94.62 166 ASN A O 1
ATOM 1319 N N . MET A 1 167 ? -0.181 15.149 -3.237 1.00 92.88 167 MET A N 1
ATOM 1320 C CA . MET A 1 167 ? -1.191 16.214 -3.217 1.00 92.88 167 MET A CA 1
ATOM 1321 C C . MET A 1 167 ? -2.606 15.693 -3.513 1.00 92.88 167 MET A C 1
ATOM 1323 O O . MET A 1 167 ? -3.549 16.039 -2.796 1.00 92.88 167 MET A O 1
ATOM 1327 N N . LEU A 1 168 ? -2.770 14.846 -4.536 1.00 91.38 168 LEU A N 1
ATOM 1328 C CA . LEU A 1 168 ? -4.071 14.304 -4.948 1.00 91.38 168 LEU A CA 1
ATOM 1329 C C . LEU A 1 168 ? -4.712 13.459 -3.834 1.00 91.38 168 LEU A C 1
ATOM 1331 O O . LEU A 1 168 ? -5.863 13.700 -3.440 1.00 91.38 168 LEU A O 1
ATOM 1335 N N . PHE A 1 169 ? -3.945 12.519 -3.277 1.00 91.38 169 PHE A N 1
ATOM 1336 C CA . PHE A 1 169 ? -4.377 11.668 -2.171 1.00 91.38 169 PHE A CA 1
ATOM 1337 C C . PHE A 1 169 ? -4.490 12.428 -0.837 1.00 91.38 169 PHE A C 1
ATOM 1339 O O . PHE A 1 169 ? -5.210 11.969 0.046 1.00 91.38 169 PHE A O 1
ATOM 1346 N N . ASN A 1 170 ? -3.883 13.619 -0.699 1.00 92.81 170 ASN A N 1
ATOM 1347 C CA . ASN A 1 170 ? -3.704 14.320 0.585 1.00 92.81 170 ASN A CA 1
ATOM 1348 C C . ASN A 1 170 ? -2.945 13.434 1.594 1.00 92.81 170 ASN A C 1
ATOM 1350 O O . ASN A 1 170 ? -3.322 13.299 2.762 1.00 92.81 170 ASN A O 1
ATOM 1354 N N . THR A 1 171 ? -1.860 12.832 1.115 1.00 94.06 171 THR A N 1
ATOM 1355 C CA . THR A 1 171 ? -0.981 11.918 1.846 1.00 94.06 171 THR A CA 1
ATOM 1356 C C . THR A 1 171 ? -0.434 12.526 3.144 1.00 94.06 171 THR A C 1
ATOM 1358 O O . THR A 1 171 ? -0.294 13.746 3.286 1.00 94.06 171 THR A O 1
ATOM 1361 N N . LYS A 1 172 ? -0.137 11.660 4.116 1.00 95.75 172 LYS A N 1
ATOM 1362 C CA . LYS A 1 172 ? 0.540 11.979 5.384 1.00 95.75 172 LYS A CA 1
ATOM 1363 C C . LYS A 1 172 ? 1.912 11.308 5.483 1.00 95.75 172 LYS A C 1
ATOM 1365 O O . LYS A 1 172 ? 2.843 11.902 6.011 1.00 95.75 172 LYS A O 1
ATOM 1370 N N . SER A 1 173 ? 2.055 10.117 4.905 1.00 96.50 173 SER A N 1
ATOM 1371 C CA . SER A 1 173 ? 3.332 9.429 4.693 1.00 96.50 173 SER A CA 1
ATOM 1372 C C . SER A 1 173 ? 3.216 8.533 3.456 1.00 96.50 173 SER A C 1
ATOM 1374 O O . SER A 1 173 ? 2.139 7.994 3.205 1.00 96.50 173 SER A O 1
ATOM 1376 N N . SER A 1 174 ? 4.281 8.384 2.668 1.00 95.94 174 SER A N 1
ATOM 1377 C CA . SER A 1 174 ? 4.284 7.547 1.460 1.00 95.94 174 SER A CA 1
ATOM 1378 C C . SER A 1 174 ? 5.629 6.892 1.202 1.00 95.94 174 SER A C 1
ATOM 1380 O O . SER A 1 174 ? 6.666 7.510 1.440 1.00 95.94 174 SER A O 1
ATOM 1382 N N . LEU A 1 175 ? 5.589 5.717 0.582 1.00 95.25 175 LEU A N 1
ATOM 1383 C CA . LEU A 1 175 ? 6.705 5.121 -0.145 1.00 95.25 175 LEU A CA 1
ATOM 1384 C C . LEU A 1 175 ? 6.282 4.878 -1.592 1.00 95.25 175 LEU A C 1
ATOM 1386 O O . LEU A 1 175 ? 5.155 4.449 -1.839 1.00 95.25 175 LEU A O 1
ATOM 1390 N N . TRP A 1 176 ? 7.196 5.115 -2.526 1.00 93.56 176 TRP A N 1
ATOM 1391 C CA . TRP A 1 176 ? 6.962 4.968 -3.958 1.00 93.56 176 TRP A CA 1
ATOM 1392 C C . TRP A 1 176 ? 8.116 4.214 -4.615 1.00 93.56 176 TRP A C 1
ATOM 1394 O O . TRP A 1 176 ? 9.278 4.383 -4.247 1.00 93.56 176 TRP A O 1
ATOM 1404 N N . THR A 1 177 ? 7.781 3.413 -5.619 1.00 91.50 177 THR A N 1
ATOM 1405 C CA . THR A 1 177 ? 8.703 2.895 -6.632 1.00 91.50 177 THR A CA 1
ATOM 1406 C C . THR A 1 177 ? 8.103 3.172 -8.013 1.00 91.50 177 THR A C 1
ATOM 1408 O O . THR A 1 177 ? 6.956 3.607 -8.127 1.00 91.50 177 THR A O 1
ATOM 1411 N N . THR A 1 178 ? 8.837 2.848 -9.079 1.00 90.06 178 THR A N 1
ATOM 1412 C CA . THR A 1 178 ? 8.340 2.874 -10.466 1.00 90.06 178 THR A CA 1
ATOM 1413 C C . THR A 1 178 ? 7.020 2.118 -10.665 1.00 90.06 178 THR A C 1
ATOM 1415 O O . THR A 1 178 ? 6.246 2.463 -11.553 1.00 90.06 178 THR A O 1
ATOM 1418 N N . HIS A 1 179 ? 6.754 1.082 -9.866 1.00 91.50 179 HIS A N 1
ATOM 1419 C CA . HIS A 1 179 ? 5.596 0.206 -10.048 1.00 91.50 179 HIS A CA 1
ATOM 1420 C C . HIS A 1 179 ? 4.595 0.216 -8.895 1.00 91.50 179 HIS A C 1
ATOM 1422 O O . HIS A 1 179 ? 3.437 -0.123 -9.119 1.00 91.50 179 HIS A O 1
ATOM 1428 N N . CYS A 1 180 ? 5.023 0.544 -7.678 1.00 93.12 180 CYS A N 1
ATOM 1429 C CA . CYS A 1 180 ? 4.221 0.394 -6.469 1.00 93.12 180 CYS A CA 1
ATOM 1430 C C . CYS A 1 180 ? 4.145 1.705 -5.681 1.00 93.12 180 CYS A C 1
ATOM 1432 O O . CYS A 1 180 ? 5.022 2.567 -5.759 1.00 93.12 180 CYS A O 1
ATOM 1434 N N . GLY A 1 181 ? 3.111 1.824 -4.856 1.00 94.31 181 GLY A N 1
ATOM 1435 C CA . GLY A 1 181 ? 3.004 2.859 -3.833 1.00 94.31 181 GLY A CA 1
ATOM 1436 C C . GLY A 1 181 ? 2.410 2.298 -2.549 1.00 94.31 181 GLY A C 1
ATOM 1437 O O . GLY A 1 181 ? 1.517 1.455 -2.602 1.00 94.31 181 GLY A O 1
ATOM 1438 N N . ILE A 1 182 ? 2.878 2.761 -1.395 1.00 96.19 182 ILE A N 1
ATOM 1439 C CA . ILE A 1 182 ? 2.160 2.616 -0.122 1.00 96.19 182 ILE A CA 1
ATOM 1440 C C . ILE A 1 182 ? 1.913 4.027 0.398 1.00 96.19 182 ILE A C 1
ATOM 1442 O O . ILE A 1 182 ? 2.851 4.808 0.535 1.00 96.19 182 ILE A O 1
ATOM 1446 N N . VAL A 1 183 ? 0.654 4.357 0.668 1.00 96.31 183 VAL A N 1
ATOM 1447 C CA . VAL A 1 183 ? 0.203 5.703 1.030 1.00 96.31 183 VAL A CA 1
ATOM 1448 C C . VAL A 1 183 ? -0.580 5.640 2.336 1.00 96.31 183 VAL A C 1
ATOM 1450 O O . VAL A 1 183 ? -1.551 4.900 2.441 1.00 96.31 183 VAL A O 1
ATOM 1453 N N . SER A 1 184 ? -0.180 6.446 3.315 1.00 96.69 184 SER A N 1
ATOM 1454 C CA . SER A 1 184 ? -0.917 6.706 4.552 1.00 96.69 184 SER A CA 1
ATOM 1455 C C . SER A 1 184 ? -1.721 7.993 4.390 1.00 96.69 184 SER A C 1
ATOM 1457 O O . SER A 1 184 ? -1.166 9.049 4.066 1.00 96.69 184 SER A O 1
ATOM 1459 N N . LEU A 1 185 ? -3.029 7.902 4.620 1.00 95.25 185 LEU A N 1
ATOM 1460 C CA . LEU A 1 185 ? -3.957 9.033 4.680 1.00 95.25 185 LEU A CA 1
ATOM 1461 C C . LEU A 1 185 ? -4.210 9.479 6.130 1.00 95.25 185 LEU A C 1
ATOM 1463 O O . LEU A 1 185 ? -4.620 10.620 6.362 1.00 95.25 185 LEU A O 1
ATOM 1467 N N . HIS A 1 186 ? -3.934 8.606 7.104 1.00 94.81 186 HIS A N 1
ATOM 1468 C CA . HIS A 1 186 ? -4.172 8.862 8.520 1.00 94.81 186 HIS A CA 1
ATOM 1469 C C . HIS A 1 186 ? -3.073 9.753 9.139 1.00 94.81 186 HIS A C 1
ATOM 1471 O O . HIS A 1 186 ? -1.886 9.435 9.039 1.00 94.81 186 HIS A O 1
ATOM 1477 N N . PRO A 1 187 ? -3.421 10.854 9.838 1.00 94.38 187 PRO A N 1
ATOM 1478 C CA . PRO A 1 187 ? -2.451 11.854 10.300 1.00 94.38 187 PRO A CA 1
ATOM 1479 C C . PRO A 1 187 ? -1.511 11.376 11.412 1.00 94.38 187 PRO A C 1
ATOM 1481 O O . PRO A 1 187 ? -0.527 12.055 11.678 1.00 94.38 187 PRO A O 1
ATOM 1484 N N . HIS A 1 188 ? -1.796 10.240 12.057 1.00 95.88 188 HIS A N 1
ATOM 1485 C CA . HIS A 1 188 ? -0.952 9.665 13.113 1.00 95.88 188 HIS A CA 1
ATOM 1486 C C . HIS A 1 188 ? -0.232 8.370 12.699 1.00 95.88 188 HIS A C 1
ATOM 1488 O O . HIS A 1 188 ? 0.354 7.725 13.565 1.00 95.88 188 HIS A O 1
ATOM 1494 N N . LEU A 1 189 ? -0.287 7.970 11.419 1.00 96.25 189 LEU A N 1
ATOM 1495 C CA . LEU A 1 189 ? 0.417 6.786 10.910 1.00 96.25 189 LEU A CA 1
ATOM 1496 C C . LEU A 1 189 ? 1.553 7.181 9.964 1.00 96.25 189 LEU A C 1
ATOM 1498 O O . LEU A 1 189 ? 1.323 7.812 8.927 1.00 96.25 189 LEU A O 1
ATOM 1502 N N . GLN A 1 190 ? 2.765 6.744 10.299 1.00 96.12 190 GLN A N 1
ATOM 1503 C CA . GLN A 1 190 ? 3.962 6.895 9.477 1.00 96.12 190 GLN A CA 1
ATOM 1504 C C . GLN A 1 190 ? 4.357 5.555 8.852 1.00 96.12 190 GLN A C 1
ATOM 1506 O O . GLN A 1 190 ? 4.297 4.515 9.505 1.00 96.12 190 GLN A O 1
ATOM 1511 N N . ILE A 1 191 ? 4.788 5.596 7.594 1.00 95.12 191 ILE A N 1
ATOM 1512 C CA . ILE A 1 191 ? 5.358 4.461 6.872 1.00 95.12 191 ILE A CA 1
ATOM 1513 C C . ILE A 1 191 ? 6.882 4.608 6.884 1.00 95.12 191 ILE A C 1
ATOM 1515 O O . ILE A 1 191 ? 7.404 5.670 6.541 1.00 95.12 191 ILE A O 1
ATOM 1519 N N . THR A 1 192 ? 7.586 3.531 7.227 1.00 92.19 192 THR A N 1
ATOM 1520 C CA . THR A 1 192 ? 9.049 3.442 7.146 1.00 92.19 192 THR A CA 1
ATOM 1521 C C . THR A 1 192 ? 9.425 2.215 6.324 1.00 92.19 192 THR A C 1
ATOM 1523 O O . THR A 1 192 ? 8.966 1.109 6.612 1.00 92.19 192 THR A O 1
ATOM 1526 N N . ALA A 1 193 ? 10.242 2.405 5.287 1.00 88.62 193 ALA A N 1
ATOM 1527 C CA . ALA A 1 193 ? 10.738 1.308 4.459 1.00 88.62 193 ALA A CA 1
ATOM 1528 C C . ALA A 1 193 ? 11.676 0.400 5.266 1.00 88.62 193 ALA A C 1
ATOM 1530 O O . ALA A 1 193 ? 12.459 0.889 6.082 1.00 88.62 193 ALA A O 1
ATOM 1531 N N . HIS A 1 194 ? 11.632 -0.906 5.005 1.00 82.88 194 HIS A N 1
ATOM 1532 C CA . HIS A 1 194 ? 12.721 -1.792 5.414 1.00 82.88 194 HIS A CA 1
ATOM 1533 C C . HIS A 1 194 ? 13.930 -1.598 4.493 1.00 82.88 194 HIS A C 1
ATOM 1535 O O . HIS A 1 194 ? 13.781 -1.211 3.335 1.00 82.88 194 HIS A O 1
ATOM 1541 N N . SER A 1 195 ? 15.130 -1.867 5.010 1.00 64.12 195 SER A N 1
ATOM 1542 C CA . SER A 1 195 ? 16.411 -1.660 4.314 1.00 64.12 195 SER A CA 1
ATOM 1543 C C . SER A 1 195 ? 16.707 -2.692 3.216 1.00 64.12 195 SER A C 1
ATOM 1545 O O . SER A 1 195 ? 17.860 -2.858 2.822 1.00 64.12 195 SER A O 1
ATOM 1547 N N . THR A 1 196 ? 15.674 -3.352 2.702 1.00 54.06 196 THR A N 1
ATOM 1548 C CA . THR A 1 196 ? 15.764 -4.375 1.667 1.00 54.06 196 THR A CA 1
ATOM 1549 C C . THR A 1 196 ? 15.837 -3.677 0.309 1.00 54.06 196 THR A C 1
ATOM 1551 O O . THR A 1 196 ? 14.893 -2.968 -0.064 1.00 54.06 196 THR A O 1
ATOM 1554 N N . PRO A 1 197 ? 16.930 -3.821 -0.460 1.00 48.44 197 PRO A N 1
ATOM 1555 C CA . PRO A 1 197 ? 16.995 -3.242 -1.786 1.00 48.44 197 PRO A CA 1
ATOM 1556 C C . PRO A 1 197 ? 16.005 -3.971 -2.694 1.00 48.44 197 PRO A C 1
ATOM 1558 O O . PRO A 1 197 ? 16.183 -5.141 -3.026 1.00 48.44 197 PRO A O 1
ATOM 1561 N N . VAL A 1 198 ? 14.964 -3.239 -3.091 1.00 49.22 198 VAL A N 1
ATOM 1562 C CA . VAL A 1 198 ? 14.435 -3.183 -4.459 1.00 49.22 198 VAL A CA 1
ATOM 1563 C C . VAL A 1 198 ? 14.904 -4.359 -5.332 1.00 49.22 198 VAL A C 1
ATOM 1565 O O . VAL A 1 198 ? 15.987 -4.305 -5.912 1.00 49.22 198 VAL A O 1
ATOM 1568 N N . HIS A 1 199 ? 14.053 -5.381 -5.512 1.00 55.09 199 HIS A N 1
ATOM 1569 C CA . HIS A 1 199 ? 14.110 -6.181 -6.746 1.00 55.09 199 HIS A CA 1
ATOM 1570 C C . HIS A 1 199 ? 14.151 -5.176 -7.898 1.00 55.09 199 HIS A C 1
ATOM 1572 O O . HIS A 1 199 ? 13.215 -4.385 -7.977 1.00 55.09 199 HIS A O 1
ATOM 1578 N N . GLU A 1 200 ? 15.186 -5.202 -8.743 1.00 58.97 200 GLU A N 1
ATOM 1579 C CA . GLU A 1 200 ? 15.726 -4.050 -9.502 1.00 58.97 200 GLU A CA 1
ATOM 1580 C C . GLU A 1 200 ? 14.684 -3.153 -10.213 1.00 58.97 200 GLU A C 1
ATOM 1582 O O . GLU A 1 200 ? 14.875 -1.948 -10.334 1.00 58.97 200 GLU A O 1
ATOM 1587 N N . GLU A 1 201 ? 13.544 -3.714 -10.618 1.00 75.44 201 GLU A N 1
ATOM 1588 C CA . GLU A 1 201 ? 12.399 -3.010 -11.222 1.00 75.44 201 GLU A CA 1
ATOM 1589 C C . GLU A 1 201 ? 11.473 -2.237 -10.237 1.00 75.44 201 GLU A C 1
ATOM 1591 O O . GLU A 1 201 ? 10.598 -1.491 -10.667 1.00 75.44 201 GLU A O 1
ATOM 1596 N N . GLY A 1 202 ? 11.588 -2.414 -8.916 1.00 85.00 202 GLY A N 1
ATOM 1597 C CA . GLY A 1 202 ? 10.690 -1.804 -7.917 1.00 85.00 202 GLY A CA 1
ATOM 1598 C C . GLY A 1 202 ? 9.337 -2.506 -7.729 1.00 85.00 202 GLY A C 1
ATOM 1599 O O . GLY A 1 202 ? 8.374 -1.873 -7.300 1.00 85.00 202 GLY A O 1
ATOM 1600 N N . ARG A 1 203 ? 9.238 -3.804 -8.050 1.00 91.25 203 ARG A N 1
ATOM 1601 C CA . ARG A 1 203 ? 7.982 -4.592 -8.042 1.00 91.25 203 ARG A CA 1
ATOM 1602 C C . ARG A 1 203 ? 7.424 -4.995 -6.673 1.00 91.25 203 ARG A C 1
ATOM 1604 O O . ARG A 1 203 ? 6.391 -5.661 -6.617 1.00 91.25 203 ARG A O 1
ATOM 1611 N N . TYR A 1 204 ? 8.072 -4.619 -5.578 1.00 91.50 204 TYR A N 1
ATOM 1612 C CA . TYR A 1 204 ? 7.474 -4.720 -4.251 1.00 91.50 204 TYR A CA 1
ATOM 1613 C C . TYR A 1 204 ? 7.986 -3.612 -3.326 1.00 91.50 204 TYR A C 1
ATOM 1615 O O . TYR A 1 204 ? 9.042 -3.027 -3.571 1.00 91.50 204 TYR A O 1
ATOM 1623 N N . ILE A 1 205 ? 7.234 -3.339 -2.259 1.00 91.44 205 ILE A N 1
ATOM 1624 C CA . ILE A 1 205 ? 7.634 -2.470 -1.147 1.00 91.44 205 ILE A CA 1
ATOM 1625 C C . ILE A 1 205 ? 7.355 -3.230 0.150 1.00 91.44 205 ILE A C 1
ATOM 1627 O O . ILE A 1 205 ? 6.210 -3.608 0.392 1.00 91.44 205 ILE A O 1
ATOM 1631 N N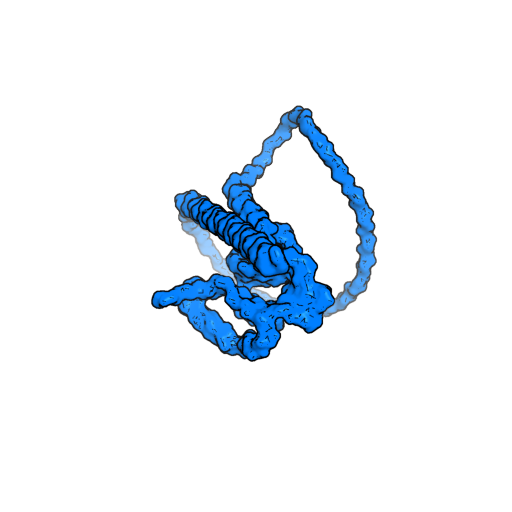 . CYS A 1 206 ? 8.379 -3.424 0.984 1.00 91.19 206 CYS A N 1
ATOM 1632 C CA . CYS A 1 206 ? 8.244 -3.917 2.356 1.00 91.19 206 CYS A CA 1
ATOM 1633 C C . CYS A 1 206 ? 8.396 -2.741 3.332 1.00 91.19 206 CYS A C 1
ATOM 1635 O O . CYS A 1 206 ? 9.402 -2.026 3.296 1.00 91.19 206 CYS A O 1
ATOM 1637 N N . ALA A 1 207 ? 7.402 -2.517 4.193 1.00 92.06 207 ALA A N 1
ATOM 1638 C CA . ALA A 1 207 ? 7.375 -1.375 5.101 1.00 92.06 207 ALA A CA 1
ATOM 1639 C C . ALA A 1 207 ? 6.770 -1.706 6.472 1.00 92.06 207 ALA A C 1
ATOM 1641 O O . ALA A 1 207 ? 5.802 -2.461 6.577 1.00 92.06 207 ALA A O 1
ATOM 1642 N N . SER A 1 208 ? 7.294 -1.060 7.511 1.00 92.62 208 SER A N 1
ATOM 1643 C CA . SER A 1 208 ? 6.660 -0.982 8.827 1.00 92.62 208 SER A CA 1
ATOM 1644 C C . SER A 1 208 ? 5.755 0.242 8.905 1.00 92.62 208 SER A C 1
ATOM 1646 O O . SER A 1 208 ? 6.071 1.305 8.362 1.00 92.62 208 SER A O 1
ATOM 1648 N N . VAL A 1 209 ? 4.645 0.103 9.626 1.00 94.75 209 VAL A N 1
ATOM 1649 C CA . VAL A 1 209 ? 3.728 1.202 9.941 1.00 94.75 209 VAL A CA 1
ATOM 1650 C C . VAL A 1 209 ? 3.825 1.502 11.427 1.00 94.75 209 VAL A C 1
ATOM 1652 O O . VAL A 1 209 ? 3.683 0.602 12.253 1.00 94.75 209 VAL A O 1
ATOM 1655 N N . LEU A 1 210 ? 4.077 2.762 11.766 1.00 95.25 210 LEU A N 1
ATOM 1656 C CA . LEU A 1 210 ? 4.335 3.218 13.129 1.00 95.25 210 LEU A CA 1
ATOM 1657 C C . LEU A 1 210 ? 3.320 4.284 13.540 1.00 95.25 210 LEU A C 1
ATOM 1659 O O . LEU A 1 210 ? 2.823 5.049 12.708 1.00 95.25 210 LEU A O 1
ATOM 1663 N N . SER A 1 211 ? 3.041 4.353 14.839 1.00 95.25 211 SER A N 1
ATOM 1664 C CA . SER A 1 211 ? 2.284 5.459 15.420 1.00 95.25 211 SER A CA 1
ATOM 1665 C C . SER A 1 211 ? 3.191 6.679 15.569 1.00 95.25 211 SER A C 1
ATOM 1667 O O . SER A 1 211 ? 4.285 6.566 16.108 1.00 95.25 211 SER A O 1
ATOM 1669 N N . LEU A 1 212 ? 2.728 7.873 15.198 1.00 93.06 212 LEU A N 1
ATOM 1670 C CA . LEU A 1 212 ? 3.440 9.112 15.550 1.00 93.06 212 LEU A CA 1
ATOM 1671 C C . LEU A 1 212 ? 3.423 9.408 17.063 1.00 93.06 212 LEU A C 1
ATOM 1673 O O . LEU A 1 212 ? 4.177 10.260 17.524 1.00 93.06 212 LEU A O 1
ATOM 1677 N N . VAL A 1 213 ? 2.573 8.719 17.837 1.00 93.31 213 VAL A N 1
ATOM 1678 C CA . VAL A 1 213 ? 2.516 8.830 19.307 1.00 93.31 213 VAL A CA 1
ATOM 1679 C C . VAL A 1 213 ? 3.567 7.938 19.980 1.00 93.31 213 VAL A C 1
ATOM 1681 O O . VAL A 1 213 ? 4.111 8.313 21.014 1.00 93.31 213 VAL A O 1
ATOM 1684 N N . ASP A 1 214 ? 3.871 6.785 19.381 1.00 91.06 214 ASP A N 1
ATOM 1685 C CA . ASP A 1 214 ? 4.989 5.916 19.759 1.00 91.06 214 ASP A CA 1
ATOM 1686 C C . ASP A 1 214 ? 5.677 5.383 18.489 1.00 91.06 214 ASP A C 1
ATOM 1688 O O . ASP A 1 214 ? 5.287 4.336 17.965 1.00 91.06 214 ASP A O 1
ATOM 1692 N N . PRO A 1 215 ? 6.699 6.093 17.978 1.00 87.56 215 PRO A N 1
ATOM 1693 C CA . PRO A 1 215 ? 7.459 5.656 16.814 1.00 87.56 215 PRO A CA 1
ATOM 1694 C C . PRO A 1 215 ? 8.519 4.596 17.156 1.00 87.56 215 PRO A C 1
ATOM 1696 O O . PRO A 1 215 ? 9.271 4.197 16.270 1.00 87.56 215 PRO A O 1
ATOM 1699 N N . SER A 1 216 ? 8.628 4.152 18.417 1.00 88.12 216 SER A N 1
ATOM 1700 C CA . SER A 1 216 ? 9.569 3.093 18.809 1.00 88.12 216 SER A CA 1
ATOM 1701 C C . SER A 1 216 ? 8.999 1.685 18.604 1.00 88.12 216 SER A C 1
ATOM 1703 O O . SER A 1 216 ? 9.763 0.746 18.378 1.00 88.12 216 SER A O 1
ATOM 1705 N N . THR A 1 217 ? 7.668 1.553 18.602 1.00 88.50 217 THR A N 1
ATOM 1706 C CA . THR A 1 217 ? 6.959 0.281 18.421 1.00 88.50 217 THR A CA 1
ATOM 1707 C C . THR A 1 217 ? 6.197 0.273 17.089 1.00 88.50 217 THR A C 1
ATOM 1709 O O . THR A 1 217 ? 5.201 0.989 16.948 1.00 88.50 217 THR A O 1
ATOM 1712 N N . PRO A 1 218 ? 6.602 -0.536 16.091 1.00 90.62 218 PRO A N 1
ATOM 1713 C CA . PRO A 1 218 ? 5.796 -0.739 14.892 1.00 90.62 218 PRO A CA 1
ATOM 1714 C C . PRO A 1 218 ? 4.441 -1.372 15.239 1.00 90.62 218 PRO A C 1
ATOM 1716 O O . PRO A 1 218 ? 4.356 -2.259 16.085 1.00 90.62 218 PRO A O 1
ATOM 1719 N N . LEU A 1 219 ? 3.380 -0.936 14.562 1.00 93.38 219 LEU A N 1
ATOM 1720 C CA . LEU A 1 219 ? 2.019 -1.448 14.745 1.00 93.38 219 LEU A CA 1
ATOM 1721 C C . LEU A 1 219 ? 1.761 -2.698 13.898 1.00 93.38 219 LEU A C 1
ATOM 1723 O O . LEU A 1 219 ? 1.090 -3.629 14.337 1.00 93.38 219 LEU A O 1
ATOM 1727 N N . LEU A 1 220 ? 2.260 -2.687 12.661 1.00 93.38 220 LEU A N 1
ATOM 1728 C CA . LEU A 1 220 ? 2.090 -3.742 11.666 1.00 93.38 220 LEU A CA 1
ATOM 1729 C C . LEU A 1 220 ? 3.154 -3.620 10.567 1.00 93.38 220 LEU A C 1
ATOM 1731 O O . LEU A 1 220 ? 3.831 -2.595 10.449 1.00 93.38 220 LEU A O 1
ATOM 1735 N N . SER A 1 221 ? 3.276 -4.658 9.745 1.00 91.75 221 SER A N 1
ATOM 1736 C CA . SER A 1 221 ? 4.072 -4.653 8.512 1.00 91.75 221 SER A CA 1
ATOM 1737 C C . SER A 1 221 ? 3.185 -4.807 7.278 1.00 91.75 221 SER A C 1
ATOM 1739 O O . SER A 1 221 ? 2.179 -5.519 7.306 1.00 91.75 221 SER A O 1
ATOM 1741 N N . ILE A 1 222 ? 3.570 -4.152 6.185 1.00 93.19 222 ILE A N 1
ATOM 1742 C CA . ILE A 1 222 ? 2.910 -4.231 4.881 1.00 93.19 222 ILE A CA 1
ATOM 1743 C C . ILE A 1 222 ? 3.934 -4.637 3.829 1.00 93.19 222 ILE A C 1
ATOM 1745 O O . ILE A 1 222 ? 5.013 -4.051 3.743 1.00 93.19 222 ILE A O 1
ATOM 1749 N N . ILE A 1 223 ? 3.555 -5.597 2.991 1.00 93.12 223 ILE A N 1
ATOM 1750 C CA . ILE A 1 223 ? 4.256 -5.926 1.756 1.00 93.12 223 ILE A CA 1
ATOM 1751 C C . ILE A 1 223 ? 3.276 -5.694 0.604 1.00 93.12 223 ILE A C 1
ATOM 1753 O O . ILE A 1 223 ? 2.329 -6.464 0.431 1.00 93.12 223 ILE A O 1
ATOM 1757 N N . ASN A 1 224 ? 3.494 -4.620 -0.159 1.00 94.38 224 ASN A N 1
ATOM 1758 C CA . ASN A 1 224 ? 2.779 -4.359 -1.410 1.00 94.38 224 ASN A CA 1
ATOM 1759 C C . ASN A 1 224 ? 3.551 -5.010 -2.565 1.00 94.38 224 ASN A C 1
ATOM 1761 O O . ASN A 1 224 ? 4.746 -4.751 -2.706 1.00 94.38 224 ASN A O 1
ATOM 1765 N N . ILE A 1 225 ? 2.890 -5.840 -3.371 1.00 94.06 225 ILE A N 1
ATOM 1766 C CA . ILE A 1 225 ? 3.486 -6.604 -4.474 1.00 94.06 225 ILE A CA 1
ATOM 1767 C C . ILE A 1 225 ? 2.785 -6.263 -5.796 1.00 94.06 225 ILE A C 1
ATOM 1769 O O . ILE A 1 225 ? 1.559 -6.234 -5.867 1.00 94.06 225 ILE A O 1
ATOM 1773 N N . TYR A 1 226 ? 3.578 -6.080 -6.855 1.00 94.81 226 TYR A N 1
ATOM 1774 C CA . TYR A 1 226 ? 3.128 -6.037 -8.248 1.00 94.81 226 TYR A CA 1
ATOM 1775 C C . TYR A 1 226 ? 3.861 -7.108 -9.072 1.00 94.81 226 TYR A C 1
ATOM 1777 O O . TYR A 1 226 ? 4.903 -6.872 -9.700 1.00 94.81 226 TYR A O 1
ATOM 1785 N N . GLY A 1 227 ? 3.323 -8.327 -9.027 1.00 93.25 227 GLY A N 1
ATOM 1786 C CA . GLY A 1 227 ? 3.876 -9.491 -9.713 1.00 93.25 227 GLY A CA 1
ATOM 1787 C C . GLY A 1 227 ? 3.918 -9.285 -11.236 1.00 93.25 227 GLY A C 1
ATOM 1788 O O . GLY A 1 227 ? 3.008 -8.675 -11.789 1.00 93.25 227 GLY A O 1
ATOM 1789 N N . PRO A 1 228 ? 4.940 -9.778 -11.960 1.00 92.75 228 PRO A N 1
ATOM 1790 C CA . PRO A 1 228 ? 4.974 -9.675 -13.419 1.00 92.75 228 PRO A CA 1
ATOM 1791 C C . PRO A 1 228 ? 3.785 -10.367 -14.111 1.00 92.75 228 PRO A C 1
ATOM 1793 O O . PRO A 1 228 ? 3.482 -11.530 -13.831 1.00 92.75 228 PRO A O 1
ATOM 1796 N N . ALA A 1 229 ? 3.183 -9.712 -15.107 1.00 91.12 229 ALA A N 1
ATOM 1797 C CA . ALA A 1 229 ? 2.098 -10.286 -15.915 1.00 91.12 229 ALA A CA 1
ATOM 1798 C C . ALA A 1 229 ? 2.522 -11.546 -16.705 1.00 91.12 229 ALA A C 1
ATOM 1800 O O . ALA A 1 229 ? 1.745 -12.490 -16.873 1.00 91.12 229 ALA A O 1
ATOM 1801 N N . ARG A 1 230 ? 3.787 -11.635 -17.146 1.00 90.38 230 ARG A N 1
ATOM 1802 C CA . ARG A 1 230 ? 4.304 -12.804 -17.885 1.00 90.38 230 ARG A CA 1
ATOM 1803 C C . ARG A 1 230 ? 4.676 -13.950 -16.936 1.00 90.38 230 ARG A C 1
ATOM 1805 O O . ARG A 1 230 ? 5.594 -13.821 -16.130 1.00 90.38 230 ARG A O 1
ATOM 1812 N N . SER A 1 231 ? 4.055 -15.120 -17.115 1.00 90.56 231 SER A N 1
ATOM 1813 C CA . SER A 1 231 ? 4.239 -16.327 -16.276 1.00 90.56 231 SER A CA 1
ATOM 1814 C C . SER A 1 231 ? 5.702 -16.770 -16.063 1.00 90.56 231 SER A C 1
ATOM 1816 O O . SER A 1 231 ? 6.049 -17.290 -15.000 1.00 90.56 231 SER A O 1
ATOM 1818 N N . VAL A 1 232 ? 6.590 -16.574 -17.045 1.00 90.25 232 VAL A N 1
ATOM 1819 C CA . VAL A 1 232 ? 8.024 -16.896 -16.893 1.00 90.25 232 VAL A CA 1
ATOM 1820 C C . VAL A 1 232 ? 8.703 -15.929 -15.917 1.00 90.25 232 VAL A C 1
ATOM 1822 O O . VAL A 1 232 ? 9.303 -16.378 -14.944 1.00 90.25 232 VAL A O 1
ATOM 1825 N N . GLN A 1 233 ? 8.546 -14.617 -16.125 1.00 90.12 233 GLN A N 1
ATOM 1826 C CA . GLN A 1 233 ? 9.090 -13.583 -15.233 1.00 90.12 233 GLN A CA 1
ATOM 1827 C C . GLN A 1 233 ? 8.492 -13.699 -13.827 1.00 90.12 233 GLN A C 1
ATOM 1829 O O . GLN A 1 233 ? 9.226 -13.667 -12.846 1.00 90.12 233 GLN A O 1
ATOM 1834 N N . ARG A 1 234 ? 7.179 -13.946 -13.721 1.00 91.19 234 ARG A N 1
ATOM 1835 C CA . ARG A 1 234 ? 6.472 -14.129 -12.445 1.00 91.19 234 ARG A CA 1
ATOM 1836 C C . ARG A 1 234 ? 7.051 -15.259 -11.595 1.00 91.19 234 ARG A C 1
ATOM 1838 O O . ARG A 1 234 ? 7.237 -15.094 -10.393 1.00 91.19 234 ARG A O 1
ATOM 1845 N N . ARG A 1 235 ? 7.381 -16.397 -12.216 1.00 90.25 235 ARG A N 1
ATOM 1846 C CA . ARG A 1 235 ? 8.009 -17.537 -11.524 1.00 90.25 235 ARG A CA 1
ATOM 1847 C C . ARG A 1 235 ? 9.433 -17.239 -11.053 1.00 90.25 235 ARG A C 1
ATOM 1849 O O . ARG A 1 235 ? 9.825 -17.749 -10.007 1.00 90.25 235 ARG A O 1
ATOM 1856 N N . VAL A 1 236 ? 10.194 -16.431 -11.794 1.00 90.75 236 VAL A N 1
ATOM 1857 C CA . VAL A 1 236 ? 11.529 -15.972 -11.370 1.00 90.75 236 VAL A CA 1
ATOM 1858 C C . VAL A 1 236 ? 11.404 -14.990 -10.203 1.00 90.75 236 VAL A C 1
ATOM 1860 O O . VAL A 1 236 ? 11.996 -15.239 -9.156 1.00 90.75 236 VAL A O 1
ATOM 1863 N N . PHE A 1 237 ? 10.545 -13.977 -10.341 1.00 91.38 237 PHE A N 1
ATOM 1864 C CA . PHE A 1 237 ? 10.242 -12.973 -9.318 1.00 91.38 237 PHE A CA 1
ATOM 1865 C C . PHE A 1 237 ? 9.851 -13.605 -7.974 1.00 91.38 237 PHE A C 1
ATOM 1867 O O . PHE A 1 237 ? 10.505 -13.359 -6.964 1.00 91.38 237 PHE A O 1
ATOM 1874 N N . TYR A 1 238 ? 8.849 -14.493 -7.946 1.00 91.06 238 TYR A N 1
ATOM 1875 C CA . TYR A 1 238 ? 8.435 -15.128 -6.687 1.00 91.06 238 TYR A CA 1
ATOM 1876 C C . TYR A 1 238 ? 9.481 -16.089 -6.117 1.00 91.06 238 TYR A C 1
ATOM 1878 O O . TYR A 1 238 ? 9.582 -16.219 -4.899 1.00 91.06 238 TYR A O 1
ATOM 1886 N N . ARG A 1 239 ? 10.303 -16.729 -6.961 1.00 90.94 239 ARG A N 1
ATOM 1887 C CA . ARG A 1 239 ? 11.438 -17.529 -6.479 1.00 90.94 239 ARG A CA 1
ATOM 1888 C C . ARG A 1 239 ? 12.500 -16.649 -5.819 1.00 90.94 239 ARG A C 1
ATOM 1890 O O . ARG A 1 239 ? 13.042 -17.053 -4.799 1.00 90.94 239 ARG A O 1
ATOM 1897 N N . GLN A 1 240 ? 12.794 -15.476 -6.379 1.00 89.44 240 GLN A N 1
ATOM 1898 C CA . GLN A 1 240 ? 13.698 -14.504 -5.758 1.00 89.44 240 GLN A CA 1
ATOM 1899 C C . GLN A 1 240 ? 13.114 -13.997 -4.434 1.00 89.44 240 GLN A C 1
ATOM 1901 O O . GLN A 1 240 ? 13.799 -14.064 -3.423 1.00 89.44 240 GLN A O 1
ATOM 1906 N N . LEU A 1 241 ? 11.833 -13.613 -4.415 1.00 88.31 241 LEU A N 1
ATOM 1907 C CA . LEU A 1 241 ? 11.142 -13.097 -3.228 1.00 88.31 241 LEU A CA 1
ATOM 1908 C C . LEU A 1 241 ? 11.118 -14.097 -2.054 1.00 88.31 241 LEU A C 1
ATOM 1910 O O . LEU A 1 241 ? 11.336 -13.713 -0.913 1.00 88.31 241 LEU A O 1
ATOM 1914 N N . VAL A 1 242 ? 10.897 -15.390 -2.321 1.00 88.75 242 VAL A N 1
ATOM 1915 C CA . VAL A 1 242 ? 10.917 -16.450 -1.287 1.00 88.75 242 VAL A CA 1
ATOM 1916 C C . VAL A 1 242 ? 12.343 -16.821 -0.848 1.00 88.75 242 VAL A C 1
ATOM 1918 O O . VAL A 1 242 ? 12.530 -17.357 0.244 1.00 88.75 242 VAL A O 1
ATOM 1921 N N . ASN A 1 243 ? 13.350 -16.525 -1.672 1.00 88.94 243 ASN A N 1
ATOM 1922 C CA . ASN A 1 243 ? 14.764 -16.725 -1.346 1.00 88.94 243 ASN A CA 1
ATOM 1923 C C . ASN A 1 243 ? 15.425 -15.476 -0.728 1.00 88.94 243 ASN A C 1
ATOM 1925 O O . ASN A 1 243 ? 16.585 -15.550 -0.323 1.00 88.94 243 ASN A O 1
ATOM 1929 N N . ASP A 1 244 ? 14.714 -14.348 -0.645 1.00 86.69 244 ASP A N 1
ATOM 1930 C CA . ASP A 1 244 ? 15.170 -13.141 0.041 1.00 86.69 244 ASP A CA 1
ATOM 1931 C C . ASP A 1 244 ? 15.223 -13.410 1.550 1.00 86.69 244 ASP A C 1
ATOM 1933 O O . ASP A 1 244 ? 14.208 -13.499 2.245 1.00 86.69 244 ASP A O 1
ATOM 1937 N N . GLN A 1 245 ? 16.439 -13.585 2.063 1.00 85.06 245 GLN A N 1
ATOM 1938 C CA . GLN A 1 245 ? 16.658 -13.936 3.458 1.00 85.06 245 GLN A CA 1
ATOM 1939 C C . GLN A 1 245 ? 16.309 -12.788 4.417 1.00 85.06 245 GLN A C 1
ATOM 1941 O O . GLN A 1 245 ? 15.955 -13.075 5.561 1.00 85.06 245 GLN A O 1
ATOM 1946 N N . GLU A 1 246 ? 16.374 -11.522 3.997 1.00 82.50 246 GLU A N 1
ATOM 1947 C CA . GLU A 1 246 ? 16.000 -10.383 4.845 1.00 82.50 246 GLU A CA 1
ATOM 1948 C C . GLU A 1 246 ? 14.473 -10.307 4.963 1.00 82.50 246 GLU A C 1
ATOM 1950 O O . GLU A 1 246 ? 13.937 -10.371 6.075 1.00 82.50 246 GLU A O 1
ATOM 1955 N N . LEU A 1 247 ? 13.771 -10.319 3.824 1.00 83.81 247 LEU A N 1
ATOM 1956 C CA . LEU A 1 247 ? 12.309 -10.342 3.767 1.00 83.81 247 LEU A CA 1
ATOM 1957 C C . LEU A 1 247 ? 11.730 -11.552 4.511 1.00 83.81 247 LEU A C 1
ATOM 1959 O O . LEU A 1 247 ? 10.816 -11.417 5.327 1.00 83.81 247 LEU A O 1
ATOM 1963 N N . MET A 1 248 ? 12.288 -12.744 4.277 1.00 85.56 248 MET A N 1
ATOM 1964 C CA . MET A 1 248 ? 11.834 -13.963 4.945 1.00 85.56 248 MET A CA 1
ATOM 1965 C C . MET A 1 248 ? 12.203 -14.000 6.429 1.00 85.56 248 MET A C 1
ATOM 1967 O O . MET A 1 248 ? 11.513 -14.678 7.188 1.00 85.56 248 MET A O 1
ATOM 1971 N N . SER A 1 249 ? 13.250 -13.295 6.874 1.00 83.50 249 SER A N 1
ATOM 1972 C CA . SER A 1 249 ? 13.520 -13.133 8.311 1.00 83.50 249 SER A CA 1
ATOM 1973 C C . SER A 1 249 ? 12.476 -12.219 8.948 1.00 83.50 249 SER A C 1
ATOM 1975 O O . SER A 1 249 ? 11.894 -12.596 9.964 1.00 83.50 249 SER A O 1
ATOM 1977 N N . HIS A 1 250 ? 12.161 -11.087 8.309 1.00 78.56 250 HIS A N 1
ATOM 1978 C CA . HIS A 1 250 ? 11.117 -10.164 8.763 1.00 78.56 250 HIS A CA 1
ATOM 1979 C C . HIS A 1 250 ? 9.748 -10.857 8.877 1.00 78.56 250 HIS A C 1
ATOM 1981 O O . HIS A 1 250 ? 9.104 -10.799 9.922 1.00 78.56 250 HIS A O 1
ATOM 1987 N N . LEU A 1 251 ? 9.362 -11.628 7.853 1.00 80.62 251 LEU A N 1
ATOM 1988 C CA . LEU A 1 251 ? 8.134 -12.433 7.850 1.00 80.62 251 LEU A CA 1
ATOM 1989 C C . LEU A 1 251 ? 8.093 -13.506 8.952 1.00 80.62 251 LEU A C 1
ATOM 1991 O O . LEU A 1 251 ? 7.046 -13.725 9.565 1.00 80.62 251 LEU A O 1
ATOM 1995 N N . LYS A 1 252 ? 9.219 -14.182 9.218 1.00 75.44 252 LYS A N 1
ATOM 1996 C CA . LYS A 1 252 ? 9.304 -15.265 10.216 1.00 75.44 252 LYS A CA 1
ATOM 1997 C C . LYS A 1 252 ? 9.327 -14.777 11.662 1.00 75.44 252 LYS A C 1
ATOM 1999 O O . LYS A 1 252 ? 9.059 -15.586 12.546 1.00 75.44 252 LYS A O 1
ATOM 2004 N N . LEU A 1 253 ? 9.650 -13.506 11.927 1.00 68.19 253 LEU A N 1
ATOM 2005 C CA . LEU A 1 253 ? 9.672 -12.999 13.303 1.00 68.19 253 LEU A CA 1
ATOM 2006 C C . LEU A 1 253 ? 8.277 -12.993 13.952 1.00 68.19 253 LEU A C 1
ATOM 2008 O O . LEU A 1 253 ? 8.203 -13.076 15.174 1.00 68.19 253 LEU A O 1
ATOM 2012 N N . CYS A 1 254 ? 7.197 -12.926 13.155 1.00 59.88 254 CYS A N 1
ATOM 2013 C CA . CYS A 1 254 ? 5.787 -13.107 13.556 1.00 59.88 254 CYS A CA 1
ATOM 2014 C C . CYS A 1 254 ? 5.311 -12.326 14.807 1.00 59.88 254 CYS A C 1
ATOM 2016 O O . CYS A 1 254 ? 4.262 -12.637 15.368 1.00 59.88 254 CYS A O 1
ATOM 2018 N N . SER A 1 255 ? 6.047 -11.300 15.238 1.00 78.00 255 SER A N 1
ATOM 2019 C CA . SER A 1 255 ? 5.730 -10.460 16.399 1.00 78.00 255 SER A CA 1
ATOM 2020 C C . SER A 1 255 ? 4.730 -9.346 16.080 1.00 78.00 255 SER A C 1
ATOM 2022 O O . SER A 1 255 ? 4.177 -8.739 16.995 1.00 78.00 255 SER A O 1
ATOM 2024 N N . LEU A 1 256 ? 4.495 -9.085 14.792 1.00 83.00 256 LEU A N 1
ATOM 2025 C CA . LEU A 1 256 ? 3.639 -8.021 14.281 1.00 83.00 256 LEU A CA 1
ATOM 2026 C C . LEU A 1 256 ? 2.604 -8.585 13.297 1.00 83.00 256 LEU A C 1
ATOM 2028 O O . LEU A 1 256 ? 2.952 -9.444 12.476 1.00 83.00 256 LEU A O 1
ATOM 2032 N N . PRO A 1 257 ? 1.360 -8.067 13.297 1.00 91.00 257 PRO A N 1
ATOM 2033 C CA . PRO A 1 257 ? 0.425 -8.282 12.200 1.00 91.00 257 PRO A CA 1
ATOM 2034 C C . PRO A 1 257 ? 1.094 -7.911 10.875 1.00 91.00 257 PRO A C 1
ATOM 2036 O O . PRO A 1 257 ? 1.645 -6.819 10.740 1.00 91.00 257 PRO A O 1
ATOM 2039 N N . THR A 1 258 ? 1.067 -8.820 9.905 1.00 90.88 258 THR A N 1
ATOM 2040 C CA . THR A 1 258 ? 1.686 -8.599 8.596 1.00 90.88 258 THR A CA 1
ATOM 2041 C C . THR A 1 258 ? 0.662 -8.805 7.496 1.00 90.88 258 THR A C 1
ATOM 2043 O O . THR A 1 258 ? 0.027 -9.856 7.421 1.00 90.88 258 THR A O 1
ATOM 2046 N N . PHE A 1 259 ? 0.523 -7.802 6.635 1.00 93.25 259 PHE A N 1
ATOM 2047 C CA . PHE A 1 259 ? -0.360 -7.832 5.480 1.00 93.25 259 PHE A CA 1
ATOM 2048 C C . PHE A 1 259 ? 0.471 -7.956 4.204 1.00 93.25 259 PHE A C 1
ATOM 2050 O O . PHE A 1 259 ? 1.340 -7.127 3.940 1.00 93.25 259 PHE A O 1
ATOM 2057 N N . ILE A 1 260 ? 0.187 -8.982 3.404 1.00 92.88 260 ILE A N 1
ATOM 2058 C CA . ILE A 1 260 ? 0.749 -9.155 2.061 1.00 92.88 260 ILE A CA 1
ATOM 2059 C C . ILE A 1 260 ? -0.394 -8.917 1.080 1.00 92.88 260 ILE A C 1
ATOM 2061 O O . ILE A 1 260 ? -1.398 -9.628 1.129 1.00 92.88 260 ILE A O 1
ATOM 2065 N N . LEU A 1 261 ? -0.270 -7.898 0.234 1.00 94.88 261 LEU A N 1
ATOM 2066 C CA . LEU A 1 261 ? -1.329 -7.484 -0.683 1.00 94.88 261 LEU A CA 1
ATOM 2067 C C . LEU A 1 261 ? -0.776 -6.863 -1.970 1.00 94.88 261 LEU A C 1
ATOM 2069 O O . LEU A 1 261 ? 0.419 -6.610 -2.096 1.00 94.88 261 LEU A O 1
ATOM 2073 N N . GLY A 1 262 ? -1.678 -6.611 -2.912 1.00 94.62 262 GLY A N 1
ATOM 2074 C CA . GLY A 1 262 ? -1.392 -6.047 -4.225 1.00 94.62 262 GLY A CA 1
ATOM 2075 C C . GLY A 1 262 ? -1.836 -6.979 -5.344 1.00 94.62 262 GLY A C 1
ATOM 2076 O O . GLY A 1 262 ? -2.576 -7.938 -5.107 1.00 94.62 262 GLY A O 1
ATOM 2077 N N . ASP A 1 263 ? -1.395 -6.687 -6.562 1.00 94.88 263 ASP A N 1
ATOM 2078 C CA . ASP A 1 263 ? -1.653 -7.537 -7.718 1.00 94.88 263 ASP A CA 1
ATOM 2079 C C . ASP A 1 263 ? -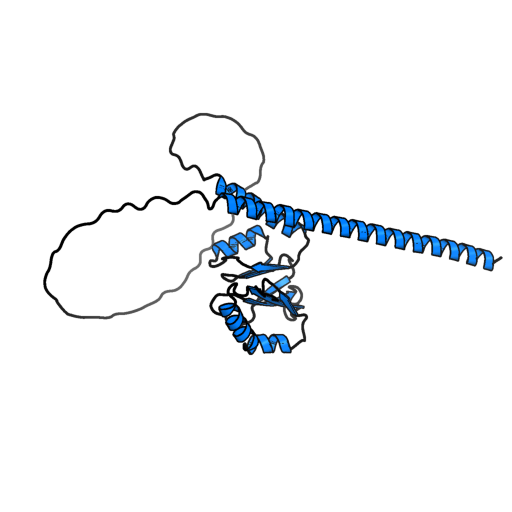0.529 -8.568 -7.859 1.00 94.88 263 ASP A C 1
ATOM 2081 O O . ASP A 1 263 ? 0.615 -8.264 -8.204 1.00 94.88 263 ASP A O 1
ATOM 2085 N N . PHE A 1 264 ? -0.862 -9.826 -7.581 1.00 93.81 264 PHE A N 1
ATOM 2086 C CA . PHE A 1 264 ? 0.079 -10.934 -7.688 1.00 93.81 264 PHE A CA 1
ATOM 2087 C C . PHE A 1 264 ? 0.277 -11.416 -9.139 1.00 93.81 264 PHE A C 1
ATOM 2089 O O . PHE A 1 264 ? 1.157 -12.243 -9.400 1.00 93.81 264 PHE A O 1
ATOM 2096 N N . ASN A 1 265 ? -0.561 -10.957 -10.078 1.00 92.31 265 ASN A N 1
ATOM 2097 C CA . ASN A 1 265 ? -0.706 -11.496 -11.432 1.00 92.31 265 ASN A CA 1
ATOM 2098 C C . ASN A 1 265 ? -0.823 -13.034 -11.458 1.00 92.31 265 ASN A C 1
ATOM 2100 O O . ASN A 1 265 ? -0.419 -13.691 -12.419 1.00 92.31 265 ASN A O 1
ATOM 2104 N N . PHE A 1 266 ? -1.300 -13.644 -10.369 1.00 84.44 266 PHE A N 1
ATOM 2105 C CA . PHE A 1 266 ? -1.322 -15.092 -10.213 1.00 84.44 266 PHE A CA 1
ATOM 2106 C C . PHE A 1 266 ? -2.502 -15.680 -10.982 1.00 84.44 266 PHE A C 1
ATOM 2108 O O . PHE A 1 266 ? -3.637 -15.252 -10.798 1.00 84.44 266 PHE A O 1
ATOM 2115 N N . ASP A 1 267 ? -2.219 -16.681 -11.811 1.00 78.38 267 ASP A N 1
ATOM 2116 C CA . ASP A 1 267 ? -3.247 -17.463 -12.486 1.00 78.38 267 ASP A CA 1
ATOM 2117 C C . ASP A 1 267 ? -3.380 -18.795 -11.748 1.00 78.38 267 ASP A C 1
ATOM 2119 O O . ASP A 1 267 ? -2.367 -19.409 -11.401 1.00 78.38 267 ASP A O 1
ATOM 2123 N N . ALA A 1 268 ? -4.615 -19.198 -11.464 1.00 63.22 268 ALA A N 1
ATOM 2124 C CA . ALA A 1 268 ? -4.933 -20.405 -10.706 1.00 63.22 268 ALA A CA 1
ATOM 2125 C C . ALA A 1 268 ? -5.188 -21.634 -11.603 1.00 63.22 268 ALA A C 1
ATOM 2127 O O . ALA A 1 268 ? -5.516 -22.696 -11.071 1.00 63.22 268 ALA A O 1
ATOM 2128 N N . SER A 1 269 ? -5.066 -21.477 -12.930 1.00 51.75 269 SER A N 1
ATOM 2129 C CA . SER A 1 269 ? -5.235 -22.527 -13.948 1.00 51.75 269 SER A CA 1
ATOM 2130 C C . SER A 1 269 ? -4.053 -23.497 -14.052 1.00 51.75 269 SER A C 1
ATOM 2132 O O . SER A 1 269 ? -2.916 -22.993 -14.222 1.00 51.75 269 SER A O 1
#